Protein AF-A0A7R9BL51-F1 (afdb_monomer_lite)

Structure (mmCIF, N/CA/C/O backbone):
data_AF-A0A7R9BL51-F1
#
_entry.id   AF-A0A7R9BL51-F1
#
loop_
_atom_site.group_PDB
_atom_site.id
_atom_site.type_symbol
_atom_site.label_atom_id
_atom_site.label_alt_id
_atom_site.label_comp_id
_atom_site.label_asym_id
_atom_site.label_entity_id
_atom_site.label_seq_id
_atom_site.pdbx_PDB_ins_code
_atom_site.Cartn_x
_atom_site.Cartn_y
_atom_site.Cartn_z
_atom_site.occupancy
_atom_site.B_iso_or_equiv
_atom_site.auth_seq_id
_atom_site.auth_comp_id
_atom_site.auth_asym_id
_atom_site.auth_atom_id
_atom_site.pdbx_PDB_model_num
ATOM 1 N N . MET A 1 1 ? 1.374 -16.704 -29.853 1.00 54.03 1 MET A N 1
ATOM 2 C CA . MET A 1 1 ? 2.238 -15.841 -29.024 1.00 54.03 1 MET A CA 1
ATOM 3 C C . MET A 1 1 ? 1.571 -15.355 -27.728 1.00 54.03 1 MET A C 1
ATOM 5 O O . MET A 1 1 ? 2.015 -14.365 -27.181 1.00 54.03 1 MET A O 1
ATOM 9 N N . GLN A 1 2 ? 0.535 -16.023 -27.194 1.00 54.94 2 GLN A N 1
ATOM 10 C CA . GLN A 1 2 ? -0.021 -15.678 -25.865 1.00 54.94 2 GLN A CA 1
ATOM 11 C C . GLN A 1 2 ? 0.234 -16.795 -24.837 1.00 54.94 2 GLN A C 1
ATOM 13 O O . GLN A 1 2 ? 0.527 -16.525 -23.682 1.00 54.94 2 GLN A O 1
ATOM 18 N N . LYS A 1 3 ? 0.274 -18.050 -25.309 1.00 61.31 3 LYS A N 1
ATOM 19 C CA . LYS A 1 3 ? 0.640 -19.256 -24.543 1.00 61.31 3 LYS A CA 1
ATOM 20 C C . LYS A 1 3 ? 2.080 -19.296 -24.005 1.00 61.31 3 LYS A C 1
ATOM 22 O O . LYS A 1 3 ? 2.384 -20.120 -23.160 1.00 61.31 3 LYS A O 1
ATOM 27 N N . GLU A 1 4 ? 2.976 -18.464 -24.529 1.00 66.75 4 GLU A N 1
ATOM 28 C CA . GLU A 1 4 ? 4.378 -18.406 -24.082 1.00 66.75 4 GLU A CA 1
ATOM 29 C C . GLU A 1 4 ? 4.548 -17.430 -22.911 1.00 66.75 4 GLU A C 1
ATOM 31 O O . GLU A 1 4 ? 5.412 -17.631 -22.067 1.00 66.75 4 GLU A O 1
ATOM 36 N N . CYS A 1 5 ? 3.684 -16.413 -22.806 1.00 65.00 5 CYS A N 1
ATOM 37 C CA . CYS A 1 5 ? 3.738 -15.422 -21.733 1.00 65.00 5 CYS A CA 1
ATOM 38 C C . CYS A 1 5 ? 3.303 -15.987 -20.377 1.00 65.00 5 CYS A C 1
ATOM 40 O O . CYS A 1 5 ? 3.704 -15.447 -19.358 1.00 65.00 5 CYS A O 1
ATOM 42 N N . SER A 1 6 ? 2.532 -17.075 -20.337 1.00 66.00 6 SER A N 1
ATOM 43 C CA . SER A 1 6 ? 2.188 -17.741 -19.074 1.00 66.00 6 SER A CA 1
ATOM 44 C C . SER A 1 6 ? 3.370 -18.491 -18.452 1.00 66.00 6 SER A C 1
ATOM 46 O O . SER A 1 6 ? 3.322 -18.832 -17.281 1.00 66.00 6 SER A O 1
ATOM 48 N N . LEU A 1 7 ? 4.445 -18.754 -19.208 1.00 70.69 7 LEU A N 1
ATOM 49 C CA . LEU A 1 7 ? 5.624 -19.469 -18.696 1.00 70.69 7 LEU A CA 1
ATOM 50 C C . LEU A 1 7 ? 6.507 -18.612 -17.781 1.00 70.69 7 LEU A C 1
ATOM 52 O O . LEU A 1 7 ? 7.372 -19.156 -17.105 1.00 70.69 7 LEU A O 1
ATOM 56 N N . ILE A 1 8 ? 6.312 -17.292 -17.784 1.00 77.75 8 ILE A N 1
ATOM 57 C CA . ILE A 1 8 ? 7.063 -16.343 -16.947 1.00 77.75 8 ILE A CA 1
ATOM 58 C C . ILE A 1 8 ? 6.246 -15.854 -15.744 1.00 77.75 8 ILE A C 1
ATOM 60 O O . ILE A 1 8 ? 6.699 -14.991 -14.994 1.00 77.75 8 ILE A O 1
ATOM 64 N N . GLU A 1 9 ? 5.038 -16.386 -15.556 1.00 80.50 9 GLU A N 1
ATOM 65 C CA . GLU A 1 9 ? 4.278 -16.178 -14.328 1.00 80.50 9 GLU A CA 1
ATOM 66 C C . GLU A 1 9 ? 5.057 -16.773 -13.147 1.00 80.50 9 GLU A C 1
ATOM 68 O O . GLU A 1 9 ? 5.590 -17.879 -13.229 1.00 80.50 9 GLU A O 1
ATOM 73 N N . GLY A 1 10 ? 5.192 -16.009 -12.066 1.00 82.19 10 GLY A N 1
ATOM 74 C CA . GLY A 1 10 ? 6.020 -16.367 -10.917 1.00 82.19 10 GLY A CA 1
ATOM 75 C C . GLY A 1 10 ? 7.507 -16.019 -11.054 1.00 82.19 10 GLY A C 1
ATOM 76 O O . GLY A 1 10 ? 8.246 -16.180 -10.084 1.00 82.19 10 GLY A O 1
ATOM 77 N N . CYS A 1 11 ? 7.973 -15.509 -12.202 1.00 86.06 11 CYS A N 1
ATOM 78 C CA . CYS A 1 11 ? 9.347 -15.019 -12.319 1.00 86.06 11 CYS A CA 1
ATOM 79 C C . CYS A 1 11 ? 9.524 -13.676 -11.602 1.00 86.06 11 CYS A C 1
ATOM 81 O O . CYS A 1 11 ? 8.687 -12.776 -11.720 1.00 86.06 11 CYS A O 1
ATOM 83 N N . GLN A 1 12 ? 10.652 -13.537 -10.906 1.00 89.56 12 GLN A N 1
ATOM 84 C CA . GLN A 1 12 ? 11.099 -12.271 -10.338 1.00 89.56 12 GLN A CA 1
ATOM 85 C C . GLN A 1 12 ? 11.773 -11.417 -11.419 1.00 89.56 12 GLN A C 1
ATOM 87 O O . GLN A 1 12 ? 12.579 -11.923 -12.204 1.00 89.56 12 GLN A O 1
ATOM 92 N N . VAL A 1 13 ? 11.439 -10.131 -11.459 1.00 90.56 13 VAL A N 1
ATOM 93 C CA . VAL A 1 13 ? 11.996 -9.142 -12.386 1.00 90.56 13 VAL A CA 1
ATOM 94 C C . VAL A 1 13 ? 12.484 -7.915 -11.627 1.00 90.56 13 VAL A C 1
ATOM 96 O O . VAL A 1 13 ? 11.818 -7.467 -10.698 1.00 90.56 13 VAL A O 1
ATOM 99 N N . ASP A 1 14 ? 13.607 -7.351 -12.071 1.00 92.69 14 ASP A N 1
ATOM 100 C CA . ASP A 1 14 ? 14.180 -6.113 -11.537 1.00 92.69 14 ASP A CA 1
ATOM 101 C C . ASP A 1 14 ? 14.033 -4.995 -12.573 1.00 92.69 14 ASP A C 1
ATOM 103 O O . ASP A 1 14 ? 14.741 -4.970 -13.584 1.00 92.69 14 ASP A O 1
ATOM 107 N N . TRP A 1 15 ? 13.099 -4.074 -12.347 1.00 92.25 15 TRP A N 1
ATOM 108 C CA . TRP A 1 15 ? 12.769 -2.993 -13.278 1.00 92.25 15 TRP A CA 1
ATOM 109 C C . TRP A 1 15 ? 12.899 -1.620 -12.627 1.00 92.25 15 TRP A C 1
ATOM 111 O O . TRP A 1 15 ? 12.962 -1.470 -11.409 1.00 92.25 15 TRP A O 1
ATOM 121 N N . SER A 1 16 ? 12.950 -0.583 -13.458 1.00 92.62 16 SER A N 1
ATOM 122 C CA . SER A 1 16 ? 12.937 0.804 -13.009 1.00 92.62 16 SER A CA 1
ATOM 123 C C . SER A 1 16 ? 11.955 1.627 -13.827 1.00 92.62 16 SER A C 1
ATOM 125 O O . SER A 1 16 ? 11.726 1.354 -15.005 1.00 92.62 16 SER A O 1
ATOM 127 N N . GLY A 1 17 ? 11.339 2.625 -13.200 1.00 92.69 17 GLY A N 1
ATOM 128 C CA . GLY A 1 17 ? 10.335 3.455 -13.852 1.00 92.69 17 GLY A CA 1
ATOM 129 C C . GLY A 1 17 ? 9.856 4.623 -13.005 1.00 92.69 17 GLY A C 1
ATOM 130 O O . GLY A 1 17 ? 10.290 4.817 -11.872 1.00 92.69 17 GLY A O 1
ATOM 131 N N . GLU A 1 18 ? 8.966 5.415 -13.593 1.00 94.00 18 GLU A N 1
ATOM 132 C CA . GLU A 1 18 ? 8.379 6.609 -12.987 1.00 94.00 18 GLU A CA 1
ATOM 133 C C . GLU A 1 18 ? 7.017 6.282 -12.365 1.00 94.00 18 GLU A C 1
ATOM 135 O O . GLU A 1 18 ? 6.142 5.713 -13.025 1.00 94.00 18 GLU A O 1
ATOM 140 N N . ILE A 1 19 ? 6.802 6.673 -11.109 1.00 94.75 19 ILE A N 1
ATOM 141 C CA . ILE A 1 19 ? 5.511 6.524 -10.437 1.00 94.75 19 ILE A CA 1
ATOM 142 C C . ILE A 1 19 ? 4.497 7.484 -11.063 1.00 94.75 19 ILE A C 1
ATOM 144 O O . ILE A 1 19 ? 4.628 8.707 -10.996 1.00 94.75 19 ILE A O 1
ATOM 148 N N . VAL A 1 20 ? 3.431 6.923 -11.630 1.00 94.50 20 VAL A N 1
ATOM 149 C CA . VAL A 1 20 ? 2.287 7.677 -12.158 1.00 94.50 20 VAL A CA 1
ATOM 150 C C . VAL A 1 20 ? 1.271 7.945 -11.054 1.00 94.50 20 VAL A C 1
ATOM 152 O O . VAL A 1 20 ? 0.735 9.051 -10.970 1.00 94.50 20 VAL A O 1
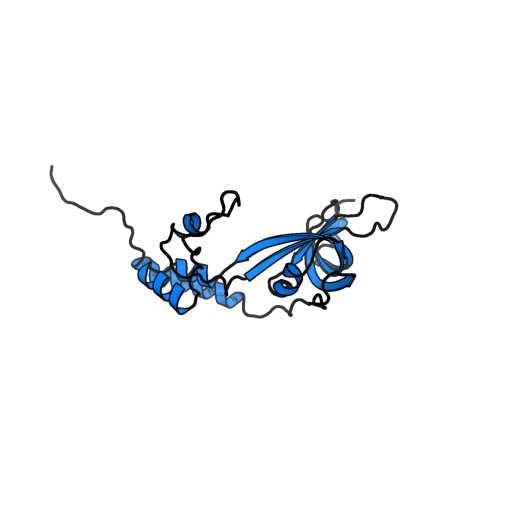ATOM 155 N N . GLN A 1 21 ? 0.998 6.932 -10.231 1.00 94.31 21 GLN A N 1
ATOM 156 C CA . GLN A 1 21 ? 0.011 6.984 -9.158 1.00 94.31 21 GLN A CA 1
ATOM 157 C C . GLN A 1 21 ? 0.309 5.915 -8.104 1.00 94.31 21 GLN A C 1
ATOM 159 O O . GLN A 1 21 ? 0.744 4.816 -8.442 1.00 94.31 21 GLN A O 1
ATOM 164 N N . VAL A 1 22 ? 0.016 6.237 -6.846 1.00 94.19 22 VAL A N 1
ATOM 165 C CA . VAL A 1 22 ? -0.049 5.290 -5.729 1.00 94.19 22 VAL A CA 1
ATOM 166 C C . VAL A 1 22 ? -1.483 5.300 -5.211 1.00 94.19 22 VAL A C 1
ATOM 168 O O . VAL A 1 22 ? -2.076 6.369 -5.064 1.00 94.19 22 VAL A O 1
ATOM 171 N N . SER A 1 23 ? -2.064 4.127 -4.988 1.00 93.69 23 SER A N 1
ATOM 172 C CA . SER A 1 23 ? -3.419 3.986 -4.448 1.00 93.69 23 SER A CA 1
ATOM 173 C C . SER A 1 23 ? -3.476 2.876 -3.412 1.00 93.69 23 SER A C 1
ATOM 175 O O . SER A 1 23 ? -2.797 1.864 -3.565 1.00 93.69 23 SER A O 1
ATOM 177 N N . VAL A 1 24 ? -4.324 3.041 -2.400 1.00 94.31 24 VAL A N 1
ATOM 178 C CA . VAL A 1 24 ? -4.694 1.955 -1.487 1.00 94.31 24 VAL A CA 1
ATOM 179 C C . VAL A 1 24 ? -5.651 1.027 -2.232 1.00 94.31 24 VAL A C 1
ATOM 181 O O . VAL A 1 24 ? -6.686 1.483 -2.719 1.00 94.31 24 VAL A O 1
ATOM 184 N N . SER A 1 25 ? -5.279 -0.243 -2.381 1.00 90.94 25 SER A N 1
ATOM 185 C CA . SER A 1 25 ? -6.112 -1.257 -3.033 1.00 90.94 25 SER A CA 1
ATOM 186 C C . SER A 1 25 ? -7.040 -1.948 -2.040 1.00 90.94 25 SER A C 1
ATOM 188 O O . SER A 1 25 ? -8.203 -2.181 -2.359 1.00 90.94 25 SER A O 1
ATOM 190 N N . GLU A 1 26 ? -6.544 -2.242 -0.839 1.00 90.44 26 GLU A N 1
ATOM 191 C CA . GLU A 1 26 ? -7.293 -2.929 0.211 1.00 90.44 26 GLU A CA 1
ATOM 192 C C . GLU A 1 26 ? -6.866 -2.420 1.590 1.00 90.44 26 GLU A C 1
ATOM 194 O O . GLU A 1 26 ? -5.707 -2.061 1.803 1.00 90.44 26 GLU A O 1
ATOM 199 N N . VAL A 1 27 ? -7.817 -2.383 2.523 1.00 90.62 27 VAL A N 1
ATOM 200 C CA . VAL A 1 27 ? -7.564 -2.141 3.945 1.00 90.62 27 VAL A CA 1
ATOM 201 C C . VAL A 1 27 ? -8.189 -3.296 4.709 1.00 90.62 27 VAL A C 1
ATOM 203 O O . VAL A 1 27 ? -9.407 -3.484 4.657 1.00 90.62 27 VAL A O 1
ATOM 206 N N . ASP A 1 28 ? -7.362 -4.069 5.402 1.00 90.25 28 ASP A N 1
ATOM 207 C CA . ASP A 1 28 ? -7.802 -5.163 6.256 1.00 90.25 28 ASP A CA 1
ATOM 208 C C . A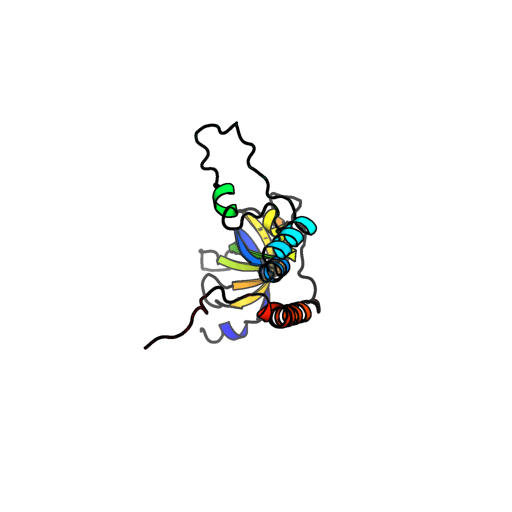SP A 1 28 ? -7.554 -4.834 7.726 1.00 90.25 28 ASP A C 1
ATOM 210 O O . ASP A 1 28 ? -6.513 -4.304 8.086 1.00 90.25 28 ASP A O 1
ATOM 214 N N . ASN A 1 29 ? -8.496 -5.178 8.599 1.00 89.25 29 ASN A N 1
ATOM 215 C CA . ASN A 1 29 ? -8.310 -5.050 10.039 1.00 89.25 29 ASN A CA 1
ATOM 216 C C . ASN A 1 29 ? -8.877 -6.294 10.728 1.00 89.25 29 ASN A C 1
ATOM 218 O O . ASN A 1 29 ? -10.082 -6.362 11.014 1.00 89.25 29 ASN A O 1
ATOM 222 N N . PRO A 1 30 ? -8.034 -7.309 10.979 1.00 87.81 30 PRO A N 1
ATOM 223 C CA . PRO A 1 30 ? -8.488 -8.572 11.544 1.00 87.81 30 PRO A CA 1
ATOM 224 C C . PRO A 1 30 ? -9.043 -8.400 12.963 1.00 87.81 30 PRO A C 1
ATOM 226 O O . PRO A 1 30 ? -9.993 -9.092 13.335 1.00 87.81 30 PRO A O 1
ATOM 229 N N . ILE A 1 31 ? -8.514 -7.447 13.742 1.00 88.81 31 ILE A N 1
ATOM 230 C CA . ILE A 1 31 ? -9.001 -7.158 15.097 1.00 88.81 31 ILE A CA 1
ATOM 231 C C . ILE A 1 31 ? -10.393 -6.542 15.026 1.00 88.81 31 ILE A C 1
ATOM 233 O O . ILE A 1 31 ? -11.303 -7.027 15.691 1.00 88.81 31 ILE A O 1
ATOM 237 N N . LYS A 1 32 ? -10.589 -5.537 14.171 1.00 87.62 32 LYS A N 1
ATOM 238 C CA . LYS A 1 32 ? -11.897 -4.926 13.916 1.00 87.62 32 LYS A CA 1
ATOM 239 C C . LYS A 1 32 ? -12.926 -5.988 13.524 1.00 87.62 32 LYS A C 1
ATOM 241 O O . LYS A 1 32 ? -13.965 -6.082 14.164 1.00 87.62 32 LYS A O 1
ATOM 246 N N . LYS A 1 33 ? -12.589 -6.859 12.562 1.00 88.06 33 LYS A N 1
ATOM 247 C CA . LYS A 1 33 ? -13.442 -7.979 12.123 1.00 88.06 33 LYS A CA 1
ATOM 248 C C . LYS A 1 33 ? -13.822 -8.924 13.272 1.00 88.06 33 LYS A C 1
ATOM 250 O O . LYS A 1 33 ? -14.950 -9.408 13.311 1.00 88.06 33 LYS A O 1
ATOM 255 N N . ALA A 1 34 ? -12.900 -9.205 14.195 1.00 88.44 34 ALA A N 1
ATOM 256 C CA . ALA A 1 34 ? -13.169 -10.050 15.357 1.00 88.44 34 ALA A CA 1
ATOM 257 C C . ALA A 1 34 ? -14.037 -9.342 16.411 1.00 88.44 34 ALA A C 1
ATOM 259 O O . ALA A 1 34 ? -14.978 -9.943 16.928 1.00 88.44 34 ALA A O 1
ATOM 260 N N . VAL A 1 35 ? -13.749 -8.070 16.709 1.00 86.50 35 VAL A N 1
ATOM 261 C CA . VAL A 1 35 ? -14.502 -7.258 17.678 1.00 86.50 35 VAL A CA 1
ATOM 262 C C . VAL A 1 35 ? -15.927 -7.000 17.187 1.00 86.50 35 VAL A C 1
ATOM 264 O O . VAL A 1 35 ? -16.862 -7.070 17.978 1.00 86.50 35 VAL A O 1
ATOM 267 N N . ASP A 1 36 ? -16.115 -6.796 15.883 1.00 85.44 36 ASP A N 1
ATOM 268 C CA . ASP A 1 36 ? -17.429 -6.623 15.250 1.00 85.44 36 ASP A CA 1
ATOM 269 C C . ASP A 1 36 ? -18.324 -7.867 15.329 1.00 85.44 36 ASP A C 1
ATOM 271 O O . ASP A 1 36 ? -19.536 -7.764 15.162 1.00 85.44 36 ASP A O 1
ATOM 275 N N . CYS A 1 37 ? -17.757 -9.041 15.617 1.00 87.69 37 CYS A N 1
ATOM 276 C CA . CYS A 1 37 ? -18.520 -10.269 15.833 1.00 87.69 37 CYS A CA 1
ATOM 277 C C . CY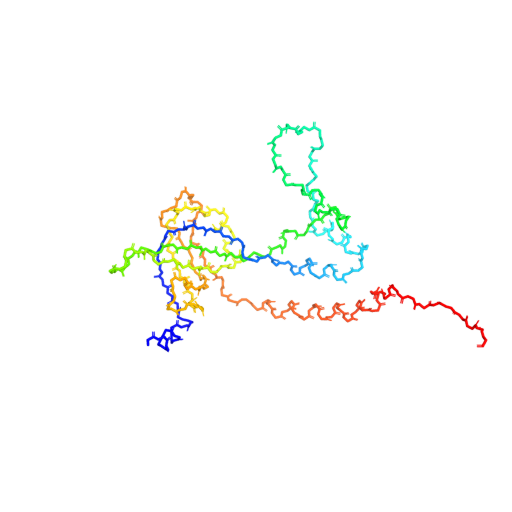S A 1 37 ? -19.077 -10.383 17.269 1.00 87.69 37 CYS A C 1
ATOM 279 O O . CYS A 1 37 ? -19.837 -11.308 17.562 1.00 87.69 37 CYS A O 1
ATOM 281 N N . LEU A 1 38 ? -18.671 -9.495 18.181 1.00 84.50 38 LEU A N 1
ATOM 282 C CA . LEU A 1 38 ? -19.086 -9.514 19.582 1.00 84.50 38 LEU A CA 1
ATOM 283 C C . LEU A 1 38 ? -20.377 -8.707 19.800 1.00 84.50 38 LEU A C 1
ATOM 285 O O . LEU A 1 38 ? -20.695 -7.813 19.015 1.00 84.50 38 LEU A O 1
ATOM 289 N N . PRO A 1 39 ? -21.105 -8.958 20.904 1.00 88.00 39 PRO A N 1
ATOM 290 C CA . PRO A 1 39 ? -22.232 -8.121 21.303 1.00 88.00 39 PRO A CA 1
ATOM 291 C C . PRO A 1 39 ? -21.824 -6.651 21.487 1.00 88.00 39 PRO A C 1
ATOM 293 O O . PRO A 1 39 ? -20.744 -6.368 22.007 1.00 88.00 39 PRO A O 1
ATOM 296 N N . GLU A 1 40 ? -22.714 -5.720 21.137 1.00 84.56 40 GLU A N 1
ATOM 297 C CA . GLU A 1 40 ? -22.428 -4.279 21.029 1.00 84.56 40 GLU A CA 1
ATOM 298 C C . GLU A 1 40 ? -21.756 -3.672 22.272 1.00 84.56 40 GLU A C 1
ATOM 300 O O . GLU A 1 40 ? -20.764 -2.957 22.152 1.00 84.56 40 GLU A O 1
ATOM 305 N N . ALA A 1 41 ? -22.229 -4.001 23.477 1.00 85.06 41 ALA A N 1
ATOM 306 C CA . ALA A 1 41 ? -21.647 -3.479 24.716 1.00 85.06 41 ALA A CA 1
ATOM 307 C C . ALA A 1 41 ? -20.183 -3.913 24.911 1.00 85.06 41 ALA A C 1
ATOM 309 O O . ALA A 1 41 ? -19.342 -3.114 25.326 1.00 85.06 41 ALA A O 1
ATOM 310 N N . LEU A 1 42 ? -19.870 -5.173 24.588 1.00 86.25 42 LEU A N 1
ATOM 311 C CA . LEU A 1 42 ? -18.512 -5.702 24.676 1.00 86.25 42 LEU A CA 1
ATOM 312 C C . LEU A 1 42 ? -17.641 -5.156 23.542 1.00 86.25 42 LEU A C 1
ATOM 314 O O . LEU A 1 42 ? -16.501 -4.770 23.787 1.00 86.25 42 LEU A O 1
ATOM 318 N N . ALA A 1 43 ? -18.185 -5.078 22.327 1.00 87.12 43 ALA A N 1
ATOM 319 C CA . ALA A 1 43 ? -17.498 -4.493 21.187 1.00 87.12 43 ALA A CA 1
ATOM 320 C C . ALA A 1 43 ? -17.094 -3.042 21.487 1.00 87.12 43 ALA A C 1
ATOM 322 O O . ALA A 1 43 ? -15.914 -2.716 21.418 1.00 87.12 43 ALA A O 1
ATOM 323 N N . ASN A 1 44 ? -18.032 -2.193 21.916 1.00 87.25 44 ASN A N 1
ATOM 324 C CA . ASN A 1 44 ? -17.779 -0.781 22.223 1.00 87.25 44 ASN A CA 1
ATOM 325 C C . ASN A 1 44 ? -16.738 -0.604 23.335 1.00 87.25 44 ASN A C 1
ATOM 327 O O . ASN A 1 44 ? -15.856 0.250 23.221 1.00 87.25 44 ASN A O 1
ATOM 331 N N . PHE A 1 45 ? -16.788 -1.446 24.374 1.00 89.75 45 PHE A N 1
ATOM 332 C CA . PHE A 1 45 ? -15.747 -1.472 25.399 1.00 89.75 45 PHE A CA 1
ATOM 333 C C . PHE A 1 45 ? -14.369 -1.774 24.794 1.00 89.75 45 PHE A C 1
ATOM 335 O O . PHE A 1 45 ? -13.419 -1.039 25.049 1.00 89.75 45 PHE A O 1
ATOM 342 N N . LEU A 1 46 ? -14.255 -2.809 23.955 1.00 90.44 46 LEU A N 1
ATOM 343 C CA . LEU A 1 46 ? -12.987 -3.206 23.335 1.00 90.44 46 LEU A CA 1
ATOM 344 C C . LEU A 1 46 ? -12.463 -2.171 22.333 1.00 90.44 46 LEU A C 1
ATOM 346 O O . LEU A 1 46 ? -11.258 -1.931 22.297 1.00 90.44 46 LEU A O 1
ATOM 350 N N . TYR A 1 47 ? -13.346 -1.515 21.575 1.00 89.31 47 TYR A N 1
ATOM 351 C CA . TYR A 1 47 ? -12.985 -0.399 20.698 1.00 89.31 47 TYR A CA 1
ATOM 352 C C . TYR A 1 47 ? -12.312 0.733 21.465 1.00 89.31 47 TYR A C 1
ATOM 354 O O . TYR A 1 47 ? -11.322 1.267 20.987 1.00 89.31 47 TYR A O 1
ATOM 362 N N . CYS A 1 48 ? -12.819 1.102 22.641 1.00 89.81 48 CYS A N 1
ATOM 363 C CA . CYS A 1 48 ? -12.211 2.168 23.438 1.00 89.81 48 CYS A CA 1
ATOM 364 C C . CYS A 1 48 ? -11.048 1.697 24.312 1.00 89.81 48 CYS A C 1
ATOM 366 O O . CYS A 1 48 ? -10.196 2.502 24.672 1.00 89.81 48 CYS A O 1
ATOM 368 N N . PHE A 1 49 ? -10.991 0.408 24.647 1.00 92.38 49 PHE A N 1
ATOM 369 C CA . PHE A 1 49 ? -9.876 -0.150 25.403 1.00 92.38 49 PHE A CA 1
ATOM 370 C C . PHE A 1 49 ? -8.611 -0.296 24.547 1.00 92.38 49 PHE A C 1
ATOM 372 O O . PHE A 1 49 ? -7.517 -0.005 25.023 1.00 92.38 49 PHE A O 1
ATOM 379 N N . TYR A 1 50 ? -8.757 -0.741 23.295 1.00 90.25 50 TYR A N 1
ATOM 380 C CA . TYR A 1 50 ? -7.635 -0.966 22.375 1.00 90.25 50 TYR A CA 1
ATOM 381 C C . TYR A 1 50 ? -7.470 0.127 21.315 1.00 90.25 50 TYR A C 1
ATOM 383 O O . TYR A 1 50 ? -6.391 0.274 20.751 1.00 90.25 50 TYR A O 1
ATOM 391 N N . GLY A 1 51 ? -8.530 0.867 21.004 1.00 89.12 51 GLY A N 1
ATOM 392 C CA . GLY A 1 51 ? -8.529 1.878 19.954 1.00 89.12 51 GLY A CA 1
ATOM 393 C C . GLY A 1 51 ? -8.237 3.288 20.446 1.00 89.12 51 GLY A C 1
ATOM 394 O O . GLY A 1 51 ? -7.844 3.522 21.586 1.00 89.12 51 GLY A O 1
ATOM 395 N N . GLN A 1 52 ? -8.440 4.239 19.542 1.00 86.75 52 GLN A N 1
ATOM 396 C CA . GLN A 1 52 ? -8.278 5.670 19.781 1.00 86.75 52 GLN A CA 1
ATOM 397 C C . GLN A 1 52 ? -9.619 6.385 19.639 1.00 86.75 52 GLN A C 1
ATOM 399 O O . GLN A 1 52 ? -10.475 5.911 18.887 1.00 86.75 52 GLN A O 1
ATOM 404 N N . PRO A 1 53 ? -9.839 7.510 20.341 1.00 84.75 53 PRO A N 1
ATOM 405 C CA . PRO A 1 53 ? -11.052 8.291 20.166 1.00 84.75 53 PRO A CA 1
ATOM 406 C C . PRO A 1 53 ? -11.139 8.803 18.727 1.00 84.75 53 PRO A C 1
ATOM 408 O O . PRO A 1 53 ? -10.156 9.282 18.163 1.00 84.75 53 PRO A O 1
ATOM 411 N N . ILE A 1 54 ? -12.327 8.710 18.137 1.00 79.31 54 ILE A N 1
ATOM 412 C CA . ILE A 1 54 ? -12.584 9.282 16.819 1.00 79.31 54 ILE A CA 1
ATOM 413 C C . ILE A 1 54 ? -12.424 10.804 16.936 1.00 79.31 54 ILE A C 1
ATOM 415 O O . ILE A 1 54 ? -13.042 11.403 17.822 1.00 79.31 54 ILE A O 1
ATOM 419 N N . PRO A 1 55 ? -11.600 11.446 16.086 1.00 73.00 55 PRO A N 1
ATOM 420 C CA . PRO A 1 55 ? -11.436 12.889 16.134 1.00 73.00 55 PRO A CA 1
ATOM 421 C C . PRO A 1 55 ? -12.780 13.554 15.837 1.00 73.00 55 PRO A C 1
ATOM 423 O O . PRO A 1 55 ? -13.327 13.415 14.744 1.00 73.00 55 PRO A O 1
ATOM 426 N N . GLN A 1 56 ? -13.319 14.265 16.824 1.00 66.81 56 GLN A N 1
ATOM 427 C CA . GLN A 1 56 ? -14.500 15.096 16.631 1.00 66.81 56 GLN A CA 1
ATOM 428 C C . GLN A 1 56 ? -14.080 16.351 15.870 1.00 66.81 56 GLN A C 1
ATOM 430 O O . GLN A 1 56 ? -13.032 16.939 16.165 1.00 66.81 56 GLN A O 1
ATOM 435 N N . ARG A 1 57 ? -14.879 16.770 14.883 1.00 58.97 57 ARG A N 1
ATOM 436 C CA . ARG A 1 57 ? -14.664 18.074 14.255 1.00 58.97 57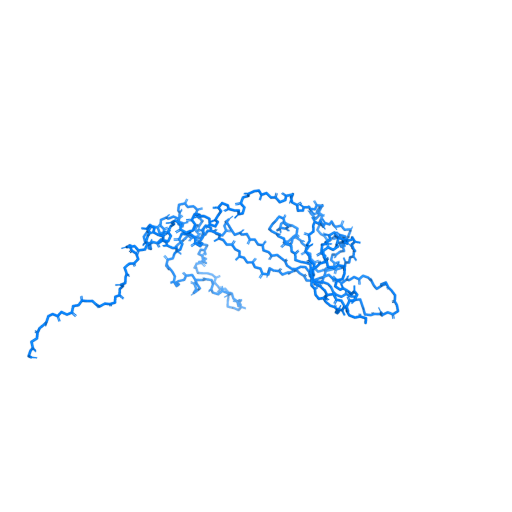 ARG A CA 1
ATOM 437 C C . ARG A 1 57 ? -14.810 19.124 15.369 1.00 58.97 57 ARG A C 1
ATOM 439 O O . ARG A 1 57 ? -15.777 19.055 16.127 1.00 58.97 57 ARG A O 1
ATOM 446 N N . PRO A 1 58 ? -13.881 20.083 15.520 1.00 53.06 58 PRO A N 1
ATOM 447 C CA . PRO A 1 58 ? -14.106 21.189 16.435 1.00 53.06 58 PRO A CA 1
ATOM 448 C C . PRO A 1 58 ? -15.337 21.959 15.949 1.00 53.06 58 PRO A C 1
ATOM 450 O O . PRO A 1 58 ? -15.310 22.596 14.894 1.00 53.06 58 PRO A O 1
ATOM 453 N N . GLY A 1 59 ? -16.431 21.851 16.702 1.00 57.38 59 GLY A N 1
ATOM 454 C CA . GLY A 1 59 ? -17.598 22.698 16.518 1.00 57.38 59 GLY A CA 1
ATOM 455 C C . GLY A 1 59 ? -17.193 24.167 16.646 1.00 57.38 59 GLY A C 1
ATOM 456 O O . GLY A 1 59 ? -16.430 24.523 17.542 1.00 57.38 59 GLY A O 1
ATOM 457 N N . ASP A 1 60 ? -17.718 24.982 15.729 1.00 50.00 60 ASP A N 1
ATOM 458 C CA . ASP A 1 60 ? -17.824 26.451 15.782 1.00 50.00 60 ASP A CA 1
ATOM 459 C C . ASP A 1 60 ? -16.875 27.329 14.944 1.00 50.00 60 ASP A C 1
ATOM 461 O O . ASP A 1 60 ? -16.962 28.551 15.056 1.00 50.00 60 ASP A O 1
ATOM 465 N N . GLN A 1 61 ? -16.063 26.804 14.015 1.00 50.59 61 GLN A N 1
ATOM 466 C CA . GLN A 1 61 ? -15.387 27.659 13.008 1.00 50.59 61 GLN A CA 1
ATOM 467 C C . GLN A 1 61 ? -15.287 27.012 11.620 1.00 50.59 61 GLN A C 1
ATOM 469 O O . GLN A 1 61 ? -14.197 26.743 11.124 1.00 50.59 61 GLN A O 1
ATOM 474 N N . LEU A 1 62 ? -16.421 26.788 10.954 1.00 53.12 62 LEU A N 1
ATOM 475 C CA . LEU A 1 62 ? -16.416 26.502 9.516 1.00 53.12 62 LEU A CA 1
ATOM 476 C C . LEU A 1 62 ? -16.546 27.814 8.730 1.00 53.12 62 LEU A C 1
ATOM 478 O O . LEU A 1 62 ? -17.575 28.489 8.772 1.00 53.12 62 LEU A O 1
ATOM 482 N N . LEU A 1 63 ? -15.480 28.169 8.009 1.00 53.00 63 LEU A N 1
ATOM 483 C CA . LEU A 1 63 ? -15.542 29.112 6.894 1.00 53.00 63 LEU A CA 1
ATOM 484 C C . LEU A 1 63 ? -16.446 28.507 5.801 1.00 53.00 63 LEU A C 1
ATOM 486 O O . LEU A 1 63 ? -16.314 27.322 5.494 1.00 53.00 63 LEU A O 1
ATOM 490 N N . PRO A 1 64 ? -17.369 29.280 5.202 1.00 44.03 64 PRO A N 1
ATOM 491 C CA . PRO A 1 64 ? -18.262 28.752 4.180 1.00 44.03 64 PRO A CA 1
ATOM 492 C C . PRO A 1 64 ? -17.475 28.507 2.885 1.00 44.03 64 PRO A C 1
ATOM 494 O O . PRO A 1 64 ? -17.005 29.461 2.266 1.00 44.03 64 PRO A O 1
ATOM 497 N N . GLY A 1 65 ? -17.352 27.244 2.462 1.00 52.34 65 GLY A N 1
ATOM 498 C CA . GLY A 1 65 ? -16.861 26.895 1.121 1.00 52.34 65 GLY A CA 1
ATOM 499 C C . GLY A 1 65 ? -15.790 25.809 1.021 1.00 52.34 65 GLY A C 1
ATOM 500 O O . GLY A 1 65 ? -15.240 25.636 -0.061 1.00 52.34 65 GLY A O 1
ATOM 501 N N . GLU A 1 66 ? -15.480 25.083 2.093 1.00 50.00 66 GLU A N 1
ATOM 502 C CA . GLU A 1 66 ? -14.645 23.885 1.990 1.00 50.00 66 GLU A CA 1
ATOM 503 C C . GLU A 1 66 ? -15.565 22.659 1.964 1.00 50.00 66 GLU A C 1
ATOM 505 O O . GLU A 1 66 ? -16.302 22.423 2.923 1.00 50.00 66 GLU A O 1
ATOM 510 N N . ASP A 1 67 ? -15.564 21.918 0.849 1.00 47.31 67 ASP A N 1
ATOM 511 C CA . ASP A 1 67 ? -16.283 20.649 0.671 1.00 47.31 67 ASP A CA 1
ATOM 512 C C . ASP A 1 67 ? -15.651 19.591 1.588 1.00 47.31 67 ASP A C 1
ATOM 514 O O . ASP A 1 67 ? -14.903 18.708 1.170 1.00 47.31 67 ASP A O 1
ATOM 518 N N . SER A 1 68 ? -15.878 19.750 2.886 1.00 45.03 68 SER A N 1
ATOM 519 C CA . SER A 1 68 ? -15.275 18.933 3.917 1.00 45.03 68 SER A CA 1
ATOM 520 C C . SER A 1 68 ? -16.100 17.657 4.018 1.00 45.03 68 SER A C 1
ATOM 522 O O . SER A 1 68 ? -17.297 17.699 4.307 1.00 45.03 68 SER A O 1
ATOM 524 N N . TRP A 1 69 ? -15.460 16.523 3.753 1.00 48.28 69 TRP A N 1
ATOM 525 C CA . TRP A 1 69 ? -16.039 15.199 3.933 1.00 48.28 69 TRP A CA 1
ATOM 526 C C . TRP A 1 69 ? -16.665 15.120 5.331 1.00 48.28 69 TRP A C 1
ATOM 528 O O . TRP A 1 69 ? -15.956 15.245 6.332 1.00 48.28 69 TRP A O 1
ATOM 538 N N . ASP A 1 70 ? -17.989 14.966 5.410 1.00 51.69 70 ASP A N 1
ATOM 539 C CA . ASP A 1 70 ? -18.703 14.800 6.678 1.00 51.69 70 ASP A CA 1
ATOM 540 C C . ASP A 1 70 ? -18.392 13.423 7.262 1.00 51.69 70 ASP A C 1
ATOM 542 O O . ASP A 1 70 ? -19.148 12.459 7.150 1.00 51.69 70 ASP A O 1
ATOM 546 N N . PHE A 1 71 ? -17.220 13.345 7.879 1.00 52.62 71 PHE A N 1
ATOM 547 C CA . PHE A 1 71 ? -16.744 12.189 8.617 1.00 52.62 71 PHE A CA 1
ATOM 548 C C . PHE A 1 71 ? -17.670 11.861 9.802 1.00 52.62 71 PHE A C 1
ATOM 550 O O . PHE A 1 71 ? -17.846 10.691 10.131 1.00 52.62 71 PHE A O 1
ATOM 557 N N . GLU A 1 72 ? -18.336 12.876 10.370 1.00 50.84 72 GLU A N 1
ATOM 558 C CA . GLU A 1 72 ? -19.366 12.727 11.411 1.00 50.84 72 GLU A CA 1
ATOM 559 C C . GLU A 1 72 ? -20.553 11.875 10.940 1.00 50.84 72 GLU A C 1
ATOM 561 O O . GLU A 1 72 ? -20.899 10.891 11.589 1.00 50.84 72 GLU A O 1
ATOM 566 N N . ASN A 1 73 ? -21.106 12.161 9.757 1.00 49.31 73 ASN A N 1
ATOM 567 C CA . ASN A 1 73 ? -22.295 11.463 9.250 1.00 49.31 73 ASN A CA 1
ATOM 568 C C . ASN A 1 73 ? -22.024 9.996 8.861 1.00 49.31 73 ASN A C 1
ATOM 570 O O . ASN A 1 73 ? -22.954 9.196 8.760 1.00 49.31 73 ASN A O 1
ATOM 574 N N . LEU A 1 74 ? -20.759 9.626 8.628 1.00 53.72 74 LEU A N 1
ATOM 575 C CA . LEU A 1 74 ? -20.367 8.251 8.298 1.00 53.72 74 LEU A CA 1
ATOM 576 C C . LEU A 1 74 ? -20.120 7.387 9.544 1.00 53.72 74 LEU A C 1
ATOM 578 O O . LEU A 1 74 ? -20.314 6.173 9.480 1.00 53.72 74 LEU A O 1
ATOM 582 N N . MET A 1 75 ? -19.718 7.989 10.668 1.00 51.06 75 MET A N 1
ATOM 583 C CA . MET A 1 75 ? -19.441 7.267 11.920 1.00 51.06 75 MET A CA 1
ATOM 584 C C . MET A 1 75 ? -20.673 7.106 12.826 1.00 51.06 75 MET A C 1
ATOM 586 O O . MET A 1 75 ? -20.698 6.207 13.672 1.00 51.06 75 MET A O 1
ATOM 590 N N . ASP A 1 76 ? -21.725 7.893 12.592 1.00 48.88 76 ASP A N 1
ATOM 591 C CA . ASP A 1 76 ? -22.991 7.836 13.336 1.00 48.88 76 ASP A CA 1
ATOM 592 C C . ASP A 1 76 ? -23.736 6.495 13.209 1.00 48.88 76 ASP A C 1
ATOM 594 O O . ASP A 1 76 ? -24.514 6.128 14.090 1.00 48.88 76 ASP A O 1
ATOM 598 N N . PHE A 1 77 ? -23.464 5.701 12.166 1.00 46.53 77 PHE A N 1
ATOM 599 C CA . PHE A 1 77 ? -24.151 4.421 11.941 1.00 46.53 77 PHE A CA 1
ATOM 600 C C . PHE A 1 77 ? -23.871 3.348 13.003 1.00 46.53 77 PHE A C 1
ATOM 602 O O . PHE A 1 77 ? -24.636 2.389 13.101 1.00 46.53 77 PHE A O 1
ATOM 609 N N . HIS A 1 78 ? -22.814 3.496 13.807 1.00 55.12 78 HIS A N 1
ATOM 610 C CA . HIS A 1 78 ? -22.480 2.535 14.863 1.00 55.12 78 HIS A CA 1
ATOM 611 C C . HIS A 1 78 ? -22.385 3.143 16.270 1.00 55.12 78 HIS A C 1
ATOM 613 O O . HIS A 1 78 ? -22.083 2.405 17.204 1.00 55.12 78 HIS A O 1
ATOM 619 N N . ASN A 1 79 ? -22.646 4.449 16.449 1.00 63.22 79 ASN A N 1
ATOM 620 C CA . ASN A 1 79 ? -22.538 5.154 17.741 1.00 63.22 79 ASN A CA 1
ATOM 621 C C . ASN A 1 79 ? -21.230 4.836 18.506 1.00 63.22 79 ASN A C 1
ATOM 623 O O . ASN A 1 79 ? -21.200 4.721 19.735 1.00 63.22 79 ASN A O 1
ATOM 627 N N . ARG A 1 80 ? -20.131 4.623 17.773 1.00 69.50 80 ARG A N 1
ATOM 628 C CA . ARG A 1 80 ? -18.831 4.285 18.361 1.00 69.50 80 ARG A CA 1
ATOM 629 C C . ARG A 1 80 ? -18.024 5.550 18.535 1.00 69.50 80 ARG A C 1
ATOM 631 O O . ARG A 1 80 ? -17.859 6.312 17.595 1.00 69.50 80 ARG A O 1
ATOM 638 N N . GLN A 1 81 ? -17.481 5.742 19.732 1.00 75.44 81 GLN A N 1
ATOM 639 C CA . GLN A 1 81 ? -16.629 6.895 20.037 1.00 75.44 81 GLN A CA 1
ATOM 640 C C . GLN A 1 81 ? -15.142 6.627 19.791 1.00 75.44 81 GLN A C 1
ATOM 642 O O . GLN A 1 81 ? -14.345 7.562 19.818 1.00 75.44 81 GLN A O 1
ATOM 647 N N . CYS A 1 82 ? -14.765 5.369 19.550 1.00 85.31 82 CYS A N 1
ATOM 648 C CA . CYS A 1 82 ? -13.380 4.948 19.373 1.00 85.31 82 CYS A CA 1
ATOM 649 C C . CYS A 1 82 ? -13.225 4.064 18.126 1.00 85.31 82 CYS A C 1
ATOM 651 O O . CYS A 1 82 ? -14.135 3.308 17.781 1.00 85.31 82 CYS A O 1
ATOM 653 N N . HIS A 1 83 ? -12.072 4.138 17.462 1.00 87.75 83 HIS A N 1
ATOM 654 C CA . HIS A 1 83 ? -11.732 3.383 16.257 1.00 87.75 83 HIS A CA 1
ATOM 655 C C . HIS A 1 83 ? -10.451 2.557 16.446 1.00 87.75 83 HIS A C 1
ATOM 657 O O . HIS A 1 83 ? -9.589 2.892 17.251 1.00 87.75 83 HIS A O 1
ATOM 663 N N . LEU A 1 84 ? -10.318 1.476 15.676 1.00 89.06 84 LEU A N 1
ATOM 664 C CA . LEU A 1 84 ? -9.198 0.524 15.753 1.00 89.06 84 LEU A CA 1
ATOM 665 C C . LEU A 1 84 ? -8.219 0.663 14.575 1.00 89.06 84 LEU A C 1
ATOM 667 O O . LEU A 1 84 ? -7.524 -0.295 14.251 1.00 89.06 84 LEU A O 1
ATOM 671 N N . ASN A 1 85 ? -8.167 1.830 13.926 1.00 89.44 85 ASN A N 1
ATOM 672 C CA . ASN A 1 85 ? -7.401 2.009 12.679 1.00 89.44 85 ASN A CA 1
ATOM 673 C C . ASN A 1 85 ? -5.888 1.819 12.855 1.00 89.44 85 ASN A C 1
ATOM 675 O O . ASN A 1 85 ? -5.192 1.557 11.884 1.00 89.44 85 ASN A O 1
ATOM 679 N N . GLU A 1 86 ? -5.373 1.906 14.085 1.00 87.06 86 GLU A N 1
ATOM 680 C CA . GLU A 1 86 ? -3.967 1.592 14.388 1.00 87.06 86 GLU A CA 1
ATOM 681 C C . GLU A 1 86 ? -3.605 0.132 14.049 1.00 87.06 86 GLU A C 1
ATOM 683 O O . GLU A 1 86 ? -2.441 -0.212 13.879 1.00 87.06 86 GLU A O 1
ATOM 688 N N . TYR A 1 87 ? -4.616 -0.731 13.927 1.00 88.38 87 TYR A N 1
ATOM 689 C CA . TYR A 1 87 ? -4.480 -2.133 13.544 1.00 88.38 87 TYR A CA 1
ATOM 690 C C . TYR A 1 87 ? -4.840 -2.397 12.074 1.00 88.38 87 TYR A C 1
ATOM 692 O O . TYR A 1 87 ? -4.993 -3.556 11.685 1.00 88.38 87 TYR A O 1
ATOM 700 N N . ASP A 1 88 ? -5.017 -1.347 11.268 1.00 90.00 88 ASP A N 1
ATOM 701 C CA . ASP A 1 88 ? -5.258 -1.483 9.834 1.00 90.00 88 ASP A CA 1
ATOM 702 C C . ASP A 1 88 ? -3.975 -1.949 9.126 1.00 90.00 88 ASP A C 1
ATOM 704 O O . ASP A 1 88 ? -2.902 -1.358 9.256 1.00 90.00 88 ASP A O 1
ATOM 708 N N . SER A 1 89 ? -4.112 -3.007 8.337 1.00 91.62 89 SER A N 1
ATOM 709 C CA . SER A 1 89 ? -3.125 -3.507 7.392 1.00 91.62 89 SER A CA 1
ATOM 710 C C . SER A 1 89 ? -3.511 -3.047 5.989 1.00 91.62 89 SER A C 1
ATOM 712 O O . SER A 1 89 ? -4.615 -3.319 5.512 1.00 91.62 89 SER A O 1
ATOM 714 N N . TYR A 1 90 ? -2.612 -2.332 5.322 1.00 92.19 90 TYR A N 1
ATOM 715 C CA . TYR A 1 90 ? -2.861 -1.744 4.012 1.00 92.19 90 TYR A CA 1
ATOM 716 C C . TYR A 1 90 ? -2.232 -2.579 2.901 1.00 92.19 90 TYR A C 1
ATOM 718 O O . TYR A 1 90 ? -1.081 -2.992 2.994 1.00 92.19 90 TYR A O 1
ATOM 726 N N . SER A 1 91 ? -2.964 -2.748 1.806 1.00 94.06 91 SER A N 1
ATOM 727 C CA . SER A 1 91 ? -2.396 -3.150 0.521 1.00 94.06 91 SER A CA 1
ATOM 728 C C . SER A 1 91 ? -2.396 -1.958 -0.426 1.00 94.06 91 SER A C 1
ATOM 730 O O . SER A 1 91 ? -3.362 -1.191 -0.500 1.00 94.06 91 SER A O 1
ATOM 732 N N . PHE A 1 92 ? -1.306 -1.797 -1.164 1.00 95.62 92 PHE A N 1
ATOM 733 C CA . PHE A 1 92 ? -1.094 -0.690 -2.085 1.00 95.62 92 PHE A CA 1
ATOM 734 C C . PHE A 1 92 ? -0.952 -1.191 -3.516 1.00 95.62 92 PHE A C 1
ATOM 736 O O . PHE A 1 92 ? -0.469 -2.289 -3.772 1.00 95.62 92 PHE A O 1
ATOM 743 N N . ALA A 1 93 ? -1.315 -0.339 -4.467 1.00 96.00 93 ALA A N 1
ATOM 744 C CA . ALA A 1 93 ? -1.059 -0.534 -5.882 1.00 96.00 93 ALA A CA 1
ATOM 745 C C . ALA A 1 93 ? -0.294 0.675 -6.432 1.00 96.00 93 ALA A C 1
ATOM 747 O O . ALA A 1 93 ? -0.805 1.799 -6.469 1.00 96.00 93 ALA A O 1
ATOM 748 N N . PHE A 1 94 ? 0.936 0.437 -6.881 1.00 95.56 94 PHE A N 1
ATOM 749 C CA . PHE A 1 94 ? 1.757 1.419 -7.578 1.00 95.56 94 PHE A CA 1
ATOM 750 C C . PHE A 1 94 ? 1.549 1.277 -9.082 1.00 95.56 94 PHE A C 1
ATOM 752 O O . PHE A 1 94 ? 1.835 0.238 -9.672 1.00 95.56 94 PHE A O 1
ATOM 759 N N . SER A 1 95 ? 1.085 2.338 -9.729 1.00 94.81 95 SER A N 1
ATOM 760 C CA . SER A 1 95 ? 1.079 2.436 -11.186 1.00 94.81 95 SER A CA 1
ATOM 761 C C . SER A 1 95 ? 2.394 3.052 -11.644 1.00 94.81 95 SER A C 1
ATOM 763 O O . SER A 1 95 ? 2.608 4.252 -11.466 1.00 94.81 95 SER A O 1
ATOM 765 N N . VAL A 1 96 ? 3.268 2.249 -12.248 1.00 94.25 96 VAL A N 1
ATOM 766 C CA . VAL A 1 96 ? 4.599 2.674 -12.699 1.00 94.25 96 VAL A CA 1
ATOM 767 C C . VAL A 1 96 ? 4.651 2.692 -14.221 1.00 94.25 96 VAL A C 1
ATOM 769 O O . VAL A 1 96 ? 4.178 1.778 -14.893 1.00 94.25 96 VAL A O 1
ATOM 772 N N . LYS A 1 97 ? 5.218 3.752 -14.788 1.00 92.62 97 LYS A N 1
ATOM 773 C CA . LYS A 1 97 ? 5.513 3.857 -16.213 1.00 92.62 97 LYS A CA 1
ATOM 774 C C . LYS A 1 97 ? 6.975 3.497 -16.432 1.00 92.62 97 LYS A C 1
ATOM 776 O O . LYS A 1 97 ? 7.869 4.194 -15.957 1.00 92.62 97 LYS A O 1
ATOM 781 N N . LEU A 1 98 ? 7.216 2.416 -17.160 1.00 89.50 98 LEU A N 1
ATOM 782 C CA . LEU A 1 98 ? 8.567 2.000 -17.506 1.00 89.50 98 LEU A CA 1
ATOM 783 C C . LEU A 1 98 ? 9.126 2.887 -18.632 1.00 89.50 98 LEU A C 1
ATOM 785 O O . LEU A 1 98 ? 8.373 3.287 -19.532 1.00 89.50 98 LEU A O 1
ATOM 789 N N . PRO A 1 99 ? 10.437 3.185 -18.620 1.00 81.19 99 PRO A N 1
ATOM 790 C CA . PRO A 1 99 ? 11.095 3.810 -19.753 1.00 81.19 99 PRO A CA 1
ATOM 791 C C . PRO A 1 99 ? 11.006 2.863 -20.954 1.00 81.19 99 PRO A C 1
ATOM 793 O O . PRO A 1 99 ? 11.209 1.654 -20.831 1.00 81.19 99 PRO A O 1
ATOM 796 N N . SER A 1 100 ? 10.660 3.398 -22.123 1.00 70.62 100 SER A N 1
ATOM 797 C CA . SER A 1 100 ? 10.497 2.593 -23.335 1.00 70.62 100 SER A CA 1
ATOM 798 C C . SER A 1 100 ? 11.805 1.893 -23.712 1.00 70.62 100 SER A C 1
ATOM 800 O O . SER A 1 100 ? 12.751 2.529 -24.169 1.00 70.62 100 SER A O 1
ATOM 802 N N . ALA A 1 101 ? 11.841 0.568 -23.581 1.00 57.97 101 ALA A N 1
ATOM 803 C CA . ALA A 1 101 ? 12.882 -0.273 -24.156 1.00 57.97 101 ALA A CA 1
ATOM 804 C C . ALA A 1 101 ? 12.409 -0.799 -25.525 1.00 57.97 101 ALA A C 1
ATOM 806 O O . ALA A 1 101 ? 11.924 -1.921 -25.638 1.00 57.97 101 ALA A O 1
ATOM 807 N N . GLY A 1 102 ? 12.495 0.032 -26.574 1.00 57.69 102 GLY A N 1
ATOM 808 C CA . GLY A 1 102 ? 12.263 -0.391 -27.966 1.00 57.69 102 GLY A CA 1
ATOM 809 C C . GLY A 1 102 ? 11.282 0.462 -28.786 1.00 57.69 102 GLY A C 1
ATOM 810 O O . GLY A 1 102 ? 10.889 1.548 -28.379 1.00 57.69 102 GLY A O 1
ATOM 811 N N . TYR A 1 103 ? 10.908 -0.059 -29.966 1.00 44.41 103 TYR A N 1
ATOM 812 C CA . TYR A 1 103 ? 10.166 0.598 -31.069 1.00 44.41 103 TYR A CA 1
ATOM 813 C C . TYR A 1 103 ? 8.811 1.231 -30.682 1.00 44.41 103 TYR A C 1
ATOM 815 O O . TYR A 1 103 ? 8.281 2.074 -31.403 1.00 44.41 103 TYR A O 1
ATOM 823 N N . TRP A 1 104 ? 8.248 0.849 -29.536 1.00 51.22 104 TRP A N 1
ATOM 824 C CA . TRP A 1 104 ? 6.984 1.372 -29.033 1.00 51.22 104 TRP A CA 1
ATOM 825 C C . TRP A 1 104 ? 7.232 2.626 -28.181 1.00 51.22 104 TRP A C 1
ATOM 827 O O . TRP A 1 104 ? 7.612 2.561 -27.012 1.00 51.22 104 TRP A O 1
ATOM 837 N N . ASN A 1 105 ? 6.975 3.793 -28.777 1.00 53.22 105 ASN A N 1
ATOM 838 C CA . ASN A 1 105 ? 7.056 5.114 -28.130 1.00 53.22 105 ASN A CA 1
ATOM 839 C C . ASN A 1 105 ? 6.026 5.327 -26.999 1.00 53.22 105 ASN A C 1
ATOM 841 O O . ASN A 1 105 ? 5.991 6.378 -26.360 1.00 53.22 105 ASN A O 1
ATOM 845 N N . THR A 1 106 ? 5.162 4.346 -26.752 1.00 60.34 106 THR A N 1
ATOM 846 C CA . THR A 1 106 ? 4.222 4.318 -25.635 1.00 60.34 106 THR A CA 1
ATOM 847 C C . THR A 1 106 ? 4.850 3.509 -24.505 1.00 60.34 106 THR A C 1
ATOM 849 O O . THR A 1 106 ? 4.920 2.285 -24.593 1.00 60.34 106 THR A O 1
ATOM 852 N N . GLY A 1 107 ? 5.351 4.186 -23.468 1.00 69.25 107 GLY A N 1
ATOM 853 C CA . GLY A 1 107 ? 5.910 3.519 -22.286 1.00 69.25 107 GLY A CA 1
ATOM 854 C C . GLY A 1 107 ? 4.926 2.503 -21.700 1.00 69.25 107 GLY A C 1
ATOM 855 O O . GLY A 1 107 ? 3.727 2.778 -21.614 1.00 69.25 107 GLY A O 1
ATOM 856 N N . LEU A 1 108 ? 5.426 1.322 -21.330 1.00 85.19 108 LEU A N 1
ATOM 857 C CA . LEU A 1 108 ? 4.617 0.270 -20.717 1.00 85.19 108 LEU A CA 1
ATOM 858 C C . LEU A 1 108 ? 4.178 0.728 -19.323 1.00 85.19 108 LEU A C 1
ATOM 860 O O . LEU A 1 108 ? 5.008 1.137 -18.510 1.00 85.19 108 LEU A O 1
ATOM 864 N N . HIS A 1 109 ? 2.879 0.657 -19.056 1.00 89.56 109 HIS A N 1
ATOM 865 C CA . HIS A 1 109 ? 2.335 0.918 -17.731 1.00 89.56 109 HIS A CA 1
ATOM 866 C C . HIS A 1 109 ? 2.223 -0.402 -16.990 1.00 89.56 109 HIS A C 1
ATOM 868 O O . HIS A 1 109 ? 1.732 -1.374 -17.544 1.00 89.56 109 HIS A O 1
ATOM 874 N N . VAL A 1 110 ? 2.656 -0.449 -15.743 1.00 91.88 110 VAL A N 1
ATOM 875 C CA . VAL A 1 110 ? 2.601 -1.663 -14.938 1.00 91.88 110 VAL A CA 1
ATOM 876 C C . VAL A 1 110 ? 1.988 -1.365 -13.581 1.00 91.88 110 VAL A C 1
ATOM 878 O O . VAL A 1 110 ? 2.138 -0.257 -13.066 1.00 91.88 110 VAL A O 1
ATOM 881 N N . VAL A 1 111 ? 1.269 -2.338 -13.028 1.00 94.81 111 VAL A N 1
ATOM 882 C CA . VAL A 1 111 ? 0.659 -2.234 -11.701 1.00 94.81 111 VAL A CA 1
ATOM 883 C C . VAL A 1 111 ? 1.417 -3.152 -10.755 1.00 94.81 111 VAL A C 1
ATOM 885 O O . VAL A 1 111 ? 1.514 -4.352 -10.999 1.00 94.81 111 VAL A O 1
ATOM 888 N N . VAL A 1 112 ? 1.970 -2.577 -9.695 1.00 95.56 112 VAL A N 1
ATOM 889 C CA . VAL A 1 112 ? 2.775 -3.280 -8.700 1.00 95.56 112 VAL A CA 1
ATOM 890 C C . VAL A 1 112 ? 2.015 -3.276 -7.374 1.00 95.56 112 VAL A C 1
ATOM 892 O O . VAL A 1 112 ? 1.874 -2.230 -6.744 1.00 95.56 112 VAL A O 1
ATOM 895 N N . GLU A 1 113 ? 1.471 -4.428 -6.992 1.00 95.81 113 GLU A N 1
ATOM 896 C CA . GLU A 1 113 ? 0.791 -4.673 -5.717 1.00 95.81 113 GLU A CA 1
ATOM 897 C C . GLU A 1 113 ? 1.830 -4.798 -4.598 1.00 95.81 113 GLU A C 1
ATOM 899 O O . GLU A 1 113 ? 2.806 -5.524 -4.757 1.00 95.81 113 GLU A O 1
ATOM 904 N N . ALA A 1 114 ? 1.630 -4.121 -3.473 1.00 94.88 114 ALA A N 1
ATOM 905 C CA . ALA A 1 114 ? 2.550 -4.103 -2.339 1.00 94.88 114 ALA A CA 1
ATOM 906 C C . ALA A 1 114 ? 1.791 -4.283 -1.020 1.00 94.88 114 ALA A C 1
ATOM 908 O O . ALA A 1 114 ? 0.672 -3.784 -0.886 1.00 94.88 114 ALA A O 1
ATOM 909 N N . GLY A 1 115 ? 2.402 -4.975 -0.058 1.00 92.94 115 GLY A N 1
ATOM 910 C CA . GLY A 1 115 ? 1.837 -5.189 1.271 1.00 92.94 115 GLY A CA 1
ATOM 911 C C . GLY A 1 115 ? 2.042 -4.016 2.233 1.00 92.94 115 GLY A C 1
ATOM 912 O O . GLY A 1 115 ? 2.575 -2.955 1.881 1.00 92.94 115 GLY A O 1
ATOM 913 N N . ASN A 1 116 ? 1.617 -4.227 3.479 1.00 92.31 116 ASN A N 1
ATOM 914 C CA . ASN A 1 116 ? 1.616 -3.211 4.531 1.00 92.31 116 ASN A CA 1
ATOM 915 C C . ASN A 1 116 ? 3.030 -2.793 4.960 1.00 92.31 116 ASN A C 1
ATOM 917 O O . ASN A 1 116 ? 3.250 -1.664 5.386 1.00 92.31 116 ASN A O 1
ATOM 921 N N . GLU A 1 117 ? 4.021 -3.662 4.797 1.00 90.94 117 GLU A N 1
ATOM 922 C CA . GLU A 1 117 ? 5.435 -3.374 5.043 1.00 90.94 117 GLU A CA 1
ATOM 923 C C . GLU A 1 117 ? 5.965 -2.193 4.212 1.00 90.94 117 GLU A C 1
ATOM 925 O O . GLU A 1 117 ? 6.909 -1.514 4.617 1.00 90.94 117 GLU A O 1
ATOM 930 N N . PHE A 1 118 ? 5.319 -1.895 3.081 1.00 92.69 118 PHE A N 1
ATOM 931 C CA . PHE A 1 118 ? 5.655 -0.765 2.222 1.00 92.69 118 PHE A CA 1
ATOM 932 C C . PHE A 1 118 ? 4.884 0.517 2.563 1.00 92.69 118 PHE A C 1
ATOM 934 O O . PHE A 1 118 ? 5.061 1.517 1.871 1.00 92.69 118 PHE A O 1
ATOM 941 N N . GLN A 1 119 ? 4.067 0.541 3.622 1.00 91.75 119 GLN A N 1
ATOM 942 C CA . GLN A 1 119 ? 3.200 1.669 3.988 1.00 91.75 119 GLN A CA 1
ATOM 943 C C . GLN A 1 119 ? 3.950 3.004 4.075 1.00 91.75 119 GLN A C 1
ATOM 945 O O . GLN A 1 119 ? 3.564 3.984 3.435 1.00 91.75 119 GLN A O 1
ATOM 950 N N . THR A 1 120 ? 5.066 3.042 4.808 1.00 91.06 120 THR A N 1
ATOM 951 C CA . THR A 1 120 ? 5.885 4.257 4.937 1.00 91.06 120 THR A CA 1
ATOM 952 C C . THR A 1 120 ? 6.405 4.731 3.582 1.00 91.06 120 THR A C 1
ATOM 954 O O . THR A 1 120 ? 6.431 5.932 3.320 1.00 91.06 120 THR A O 1
ATOM 957 N N . PHE A 1 121 ? 6.790 3.810 2.696 1.00 92.44 121 PHE A N 1
ATOM 958 C CA . PHE A 1 121 ? 7.222 4.161 1.345 1.00 92.44 121 PHE A CA 1
ATOM 959 C C . PHE A 1 121 ? 6.043 4.681 0.512 1.00 92.44 121 PHE A C 1
ATOM 961 O O . PHE A 1 121 ? 6.144 5.742 -0.098 1.00 92.44 121 PHE A O 1
ATOM 968 N N . ALA A 1 122 ? 4.910 3.976 0.527 1.00 92.38 122 ALA A N 1
ATOM 969 C CA . ALA A 1 122 ? 3.716 4.301 -0.245 1.00 92.38 122 ALA A CA 1
ATOM 970 C C . ALA A 1 122 ? 3.153 5.690 0.091 1.00 92.38 122 ALA A C 1
ATOM 972 O O . ALA A 1 122 ? 2.826 6.444 -0.821 1.00 92.38 122 ALA A O 1
ATOM 973 N N . PHE A 1 123 ? 3.096 6.058 1.375 1.00 91.50 123 PHE A N 1
ATOM 974 C CA . PHE A 1 123 ? 2.596 7.368 1.806 1.00 91.50 123 PHE A CA 1
ATOM 975 C C . PHE A 1 123 ? 3.545 8.530 1.505 1.00 91.50 123 PHE A C 1
ATOM 977 O O . PHE A 1 123 ? 3.097 9.668 1.384 1.00 91.50 123 PHE A O 1
ATOM 984 N N . ASN A 1 124 ? 4.846 8.264 1.377 1.00 92.44 124 ASN A N 1
ATOM 985 C CA . ASN A 1 124 ? 5.838 9.293 1.064 1.00 92.44 124 ASN A CA 1
ATOM 986 C C . ASN A 1 124 ? 6.146 9.398 -0.437 1.00 92.44 124 ASN A C 1
ATOM 988 O O . ASN A 1 124 ? 6.713 10.404 -0.872 1.00 92.44 124 ASN A O 1
ATOM 992 N N . ALA A 1 125 ? 5.791 8.377 -1.220 1.00 91.94 125 ALA A N 1
ATOM 993 C CA . ALA A 1 125 ? 5.985 8.340 -2.659 1.00 91.94 125 ALA A CA 1
ATOM 994 C C . ALA A 1 125 ? 5.035 9.310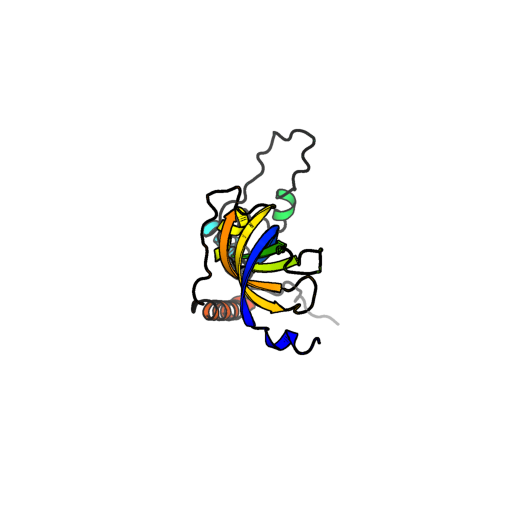 -3.367 1.00 91.94 125 ALA A C 1
ATOM 996 O O . ALA A 1 125 ? 3.850 9.417 -3.056 1.00 91.94 125 ALA A O 1
ATOM 997 N N . SER A 1 126 ? 5.560 10.022 -4.356 1.00 91.94 126 SER A N 1
ATOM 998 C CA . SER A 1 126 ? 4.827 11.027 -5.116 1.00 91.94 126 SER A CA 1
ATOM 999 C C . SER A 1 126 ? 4.861 10.736 -6.611 1.00 91.94 126 SER A C 1
ATOM 1001 O O . SER A 1 126 ? 5.765 10.092 -7.142 1.00 91.94 126 SER A O 1
ATOM 1003 N N . LYS A 1 127 ? 3.879 11.282 -7.336 1.00 93.94 127 LYS A N 1
ATOM 1004 C CA . LYS A 1 127 ? 3.889 11.253 -8.801 1.00 93.94 127 LYS A CA 1
ATOM 1005 C C . LYS A 1 127 ? 5.166 11.910 -9.346 1.00 93.94 127 LYS A C 1
ATOM 1007 O O . LYS A 1 127 ? 5.511 13.042 -8.970 1.00 93.94 127 LYS A O 1
ATOM 1012 N N . GLY A 1 128 ? 5.813 11.214 -10.275 1.00 92.06 128 GLY A N 1
ATOM 1013 C CA . GLY A 1 128 ? 7.063 11.616 -10.914 1.00 92.06 128 GLY A CA 1
ATOM 1014 C C . GLY A 1 128 ? 8.330 11.103 -10.229 1.00 92.06 128 GLY A C 1
ATOM 1015 O O . GLY A 1 128 ? 9.417 11.356 -10.741 1.00 92.06 128 GLY A O 1
ATOM 1016 N N . ASP A 1 129 ? 8.220 10.402 -9.098 1.00 93.50 129 ASP A N 1
ATOM 1017 C CA . ASP A 1 129 ? 9.379 9.771 -8.467 1.00 93.50 129 ASP A CA 1
ATOM 1018 C C . ASP A 1 129 ? 9.869 8.588 -9.316 1.00 93.50 129 ASP A C 1
ATOM 1020 O O . ASP A 1 129 ? 9.078 7.777 -9.804 1.00 93.50 129 ASP A O 1
ATOM 1024 N N . ILE A 1 130 ? 11.186 8.491 -9.496 1.00 93.25 130 ILE A N 1
ATOM 1025 C CA . ILE A 1 130 ? 11.838 7.416 -10.243 1.00 93.25 130 ILE A CA 1
ATOM 1026 C C . ILE A 1 130 ? 12.334 6.370 -9.254 1.00 93.25 130 ILE A C 1
ATOM 1028 O O . ILE A 1 130 ? 13.188 6.649 -8.403 1.00 93.25 130 ILE A O 1
ATOM 1032 N N . VAL A 1 131 ? 11.833 5.150 -9.407 1.00 94.69 131 VAL A N 1
ATOM 1033 C CA . VAL A 1 131 ? 12.091 4.028 -8.505 1.00 94.69 131 VAL A CA 1
ATOM 1034 C C . VAL A 1 131 ? 12.661 2.838 -9.266 1.00 94.69 131 VAL A C 1
ATOM 1036 O O . VAL A 1 131 ? 12.335 2.615 -10.432 1.00 94.69 131 VAL A O 1
ATOM 1039 N N . ALA A 1 132 ? 13.521 2.074 -8.600 1.00 94.12 132 ALA A N 1
ATOM 1040 C CA . ALA A 1 132 ? 13.868 0.713 -8.993 1.00 94.12 132 ALA A CA 1
ATOM 1041 C C . ALA A 1 132 ? 13.145 -0.249 -8.057 1.00 94.12 132 ALA A C 1
ATOM 1043 O O . ALA A 1 132 ? 13.051 0.013 -6.858 1.00 94.12 132 ALA A O 1
ATOM 1044 N N . PHE A 1 133 ? 12.636 -1.344 -8.596 1.00 94.75 133 PHE A N 1
ATOM 1045 C CA . PHE A 1 133 ? 11.898 -2.327 -7.828 1.00 94.75 133 PHE A CA 1
ATOM 1046 C C . PHE A 1 133 ? 12.141 -3.738 -8.351 1.00 94.75 133 PHE A C 1
ATOM 1048 O O . PHE A 1 133 ? 12.362 -3.947 -9.544 1.00 94.75 133 PHE A O 1
ATOM 1055 N N . SER A 1 134 ? 12.057 -4.688 -7.430 1.00 93.94 134 SER A N 1
ATOM 1056 C CA . SER A 1 134 ? 12.002 -6.117 -7.691 1.00 93.94 134 SER A CA 1
ATOM 1057 C C . SER A 1 134 ? 10.581 -6.598 -7.441 1.00 93.94 134 SER A C 1
ATOM 1059 O O . SER A 1 134 ? 9.987 -6.271 -6.409 1.00 93.94 134 SER A O 1
ATOM 1061 N N . ALA A 1 135 ? 10.012 -7.352 -8.376 1.00 93.06 135 ALA A N 1
ATOM 1062 C CA . ALA A 1 135 ? 8.644 -7.841 -8.270 1.00 93.06 135 ALA A CA 1
ATOM 1063 C C . ALA A 1 135 ? 8.463 -9.211 -8.927 1.00 93.06 135 ALA A C 1
ATOM 1065 O O . ALA A 1 135 ? 9.196 -9.581 -9.840 1.00 93.06 135 ALA A O 1
ATOM 1066 N N . ILE A 1 136 ? 7.456 -9.957 -8.479 1.00 91.81 136 ILE A N 1
ATOM 1067 C CA . ILE A 1 136 ? 7.053 -11.243 -9.049 1.00 91.81 136 ILE A CA 1
ATOM 1068 C C . ILE A 1 136 ? 5.869 -11.035 -9.986 1.00 91.81 136 ILE A C 1
ATOM 1070 O O . ILE A 1 136 ? 4.837 -10.485 -9.601 1.00 91.81 136 ILE A O 1
ATOM 1074 N N . LEU A 1 137 ? 6.000 -11.511 -11.220 1.00 90.00 137 LEU A N 1
ATOM 1075 C CA . LEU A 1 137 ? 4.936 -11.463 -12.217 1.00 90.00 137 LEU A CA 1
ATOM 1076 C C . LEU A 1 137 ? 3.757 -12.355 -11.805 1.00 90.00 137 LEU A C 1
ATOM 1078 O O . LEU A 1 137 ? 3.942 -13.548 -11.584 1.00 90.00 137 LEU A O 1
ATOM 1082 N N . LYS A 1 138 ? 2.546 -11.790 -11.736 1.00 88.38 138 LYS A N 1
ATOM 1083 C CA . LYS A 1 138 ? 1.349 -12.503 -11.264 1.00 88.38 138 LYS A CA 1
ATOM 1084 C C . LYS A 1 138 ? 0.325 -12.705 -12.370 1.00 88.38 138 LYS A C 1
ATOM 1086 O O . LYS A 1 138 ? -0.085 -13.820 -12.627 1.00 88.38 138 LYS A O 1
ATOM 1091 N N . SER A 1 139 ? -0.117 -11.641 -13.039 1.00 83.94 139 SER A N 1
ATOM 1092 C CA . SER A 1 139 ? -1.160 -11.768 -14.067 1.00 83.94 139 SER A CA 1
ATOM 1093 C C . SER A 1 139 ? -1.121 -10.634 -15.095 1.00 83.94 139 SER A C 1
ATOM 1095 O O . SER A 1 139 ? -0.329 -9.698 -14.997 1.00 83.94 139 SER A O 1
ATOM 1097 N N . GLY A 1 140 ? -1.949 -10.725 -16.142 1.00 79.44 140 GLY A N 1
ATOM 1098 C CA . GLY A 1 140 ? -2.004 -9.701 -17.195 1.00 79.44 140 GLY A CA 1
ATOM 1099 C C . GLY A 1 140 ? -0.784 -9.695 -18.125 1.00 79.44 140 GLY A C 1
ATOM 1100 O O . GLY A 1 140 ? -0.528 -8.704 -18.814 1.00 79.44 140 GLY A O 1
ATOM 1101 N N . LEU A 1 141 ? -0.031 -10.796 -18.159 1.00 77.81 141 LEU A N 1
ATOM 1102 C CA . LEU A 1 141 ? 1.132 -10.975 -19.026 1.00 77.81 141 LEU A CA 1
ATOM 1103 C C . LEU A 1 141 ? 0.714 -10.921 -20.504 1.00 77.81 141 LEU A C 1
ATOM 1105 O O . LEU A 1 141 ? -0.266 -11.542 -20.913 1.00 77.81 141 LEU A O 1
ATOM 1109 N N . GLY A 1 142 ? 1.443 -10.137 -21.304 1.00 71.25 142 GLY A N 1
ATOM 1110 C CA . GLY A 1 142 ? 1.102 -9.865 -22.708 1.00 71.25 142 GLY A CA 1
ATOM 1111 C C . GLY A 1 142 ? 0.082 -8.736 -22.920 1.00 71.25 142 GLY A C 1
ATOM 1112 O O . GLY A 1 142 ? -0.290 -8.467 -24.060 1.00 71.25 142 GLY A O 1
ATOM 1113 N N . THR A 1 143 ? -0.357 -8.056 -21.855 1.00 80.88 143 THR A N 1
ATOM 1114 C CA . THR A 1 143 ? -1.173 -6.833 -21.947 1.00 80.88 143 THR A CA 1
ATOM 1115 C C . THR A 1 143 ? -0.321 -5.573 -21.763 1.00 80.88 143 THR A C 1
ATOM 1117 O O . THR A 1 143 ? 0.850 -5.636 -21.396 1.00 80.88 143 THR A O 1
ATOM 1120 N N . MET A 1 144 ? -0.919 -4.400 -21.988 1.00 78.62 144 MET A N 1
ATOM 1121 C CA . MET A 1 144 ? -0.276 -3.100 -21.740 1.00 78.62 144 MET A CA 1
ATOM 1122 C C . MET A 1 144 ? -0.235 -2.702 -20.256 1.00 78.62 144 MET A C 1
ATOM 1124 O O . MET A 1 144 ? 0.269 -1.622 -19.956 1.00 78.62 144 MET A O 1
ATOM 1128 N N . LYS A 1 145 ? -0.817 -3.520 -19.363 1.00 85.19 145 LYS A N 1
ATOM 1129 C CA . LYS A 1 145 ? -0.930 -3.285 -17.916 1.00 85.19 145 LYS A CA 1
ATOM 1130 C C . LYS A 1 145 ? -0.812 -4.597 -17.124 1.00 85.19 145 LYS A C 1
ATOM 1132 O O . LYS A 1 145 ? -1.802 -5.039 -16.543 1.00 85.19 145 LYS A O 1
ATOM 1137 N N . PRO A 1 146 ? 0.360 -5.255 -17.126 1.00 89.62 146 PRO A N 1
ATOM 1138 C CA . PRO A 1 146 ? 0.578 -6.431 -16.295 1.00 89.62 146 PRO A CA 1
ATOM 1139 C C . PRO A 1 146 ? 0.544 -6.066 -14.806 1.00 89.62 146 PRO A C 1
ATOM 1141 O O . PRO A 1 146 ? 0.920 -4.953 -14.419 1.00 89.62 146 PRO A O 1
ATOM 1144 N N . VAL A 1 147 ? 0.108 -7.028 -13.994 1.00 92.38 147 VAL A N 1
ATOM 1145 C CA . VAL A 1 147 ? 0.045 -6.936 -12.534 1.00 92.38 147 VAL A CA 1
ATOM 1146 C C . VAL A 1 147 ? 1.135 -7.816 -11.935 1.00 92.38 147 VAL A C 1
ATOM 1148 O O . VAL A 1 147 ? 1.304 -8.979 -12.319 1.00 92.38 147 VAL A O 1
ATOM 1151 N N . MET A 1 148 ? 1.872 -7.261 -10.984 1.00 93.31 148 MET A N 1
ATOM 1152 C CA . MET A 1 148 ? 2.971 -7.934 -10.301 1.00 93.31 148 MET A CA 1
ATOM 1153 C C . MET A 1 148 ? 2.960 -7.627 -8.808 1.00 93.31 148 MET A C 1
ATOM 1155 O O . MET A 1 148 ? 2.393 -6.623 -8.395 1.00 93.31 148 MET A O 1
ATOM 1159 N N . THR A 1 149 ? 3.594 -8.480 -8.015 1.00 94.81 149 THR A N 1
ATOM 1160 C CA . THR A 1 149 ? 3.691 -8.340 -6.558 1.00 94.81 149 THR A CA 1
ATOM 1161 C C . THR A 1 149 ? 5.084 -7.858 -6.177 1.00 94.81 149 THR A C 1
ATOM 1163 O O . THR A 1 149 ? 6.076 -8.465 -6.576 1.00 94.81 149 THR A O 1
ATOM 1166 N N . LEU A 1 150 ? 5.162 -6.761 -5.433 1.00 95.25 150 LEU A N 1
ATOM 1167 C CA . LEU A 1 150 ? 6.396 -6.120 -5.005 1.00 95.25 150 LEU A CA 1
ATOM 1168 C C . LEU A 1 150 ? 7.161 -7.005 -4.023 1.00 95.25 150 LEU A C 1
ATOM 1170 O O . LEU A 1 150 ? 6.567 -7.564 -3.114 1.00 95.25 150 LEU A O 1
ATOM 1174 N N . ARG A 1 151 ? 8.480 -7.088 -4.191 1.00 94.88 151 ARG A N 1
ATOM 1175 C CA . ARG A 1 151 ? 9.403 -7.719 -3.236 1.00 94.88 151 ARG A CA 1
ATOM 1176 C C . ARG A 1 151 ? 10.373 -6.722 -2.637 1.00 94.88 151 ARG A C 1
ATOM 1178 O O . ARG A 1 151 ? 10.687 -6.798 -1.457 1.00 94.88 151 ARG A O 1
ATOM 1185 N N . GLU A 1 152 ? 10.844 -5.782 -3.443 1.00 94.44 152 GLU A N 1
ATOM 1186 C CA . GLU A 1 152 ? 11.750 -4.732 -2.995 1.00 94.44 152 GLU A CA 1
ATOM 1187 C C . GLU A 1 152 ? 11.489 -3.464 -3.797 1.00 94.44 152 GLU A C 1
ATOM 1189 O O . GLU A 1 152 ? 11.240 -3.528 -5.000 1.00 94.44 152 GLU A O 1
ATOM 1194 N N . ILE A 1 153 ? 11.580 -2.304 -3.155 1.00 94.62 153 ILE A N 1
ATOM 1195 C CA . ILE A 1 153 ? 11.537 -1.007 -3.825 1.00 94.62 153 ILE A CA 1
ATOM 1196 C C . ILE A 1 153 ? 12.602 -0.080 -3.258 1.00 94.62 153 ILE A C 1
ATOM 1198 O O . ILE A 1 153 ? 12.867 -0.049 -2.057 1.00 94.62 153 ILE A O 1
ATOM 1202 N N . ARG A 1 154 ? 13.213 0.702 -4.144 1.00 93.25 154 ARG A N 1
ATOM 1203 C CA . ARG A 1 154 ? 14.196 1.717 -3.790 1.00 93.25 154 ARG A CA 1
ATOM 1204 C C . ARG A 1 154 ? 14.032 2.969 -4.630 1.00 93.25 154 ARG A C 1
ATOM 1206 O O . ARG A 1 154 ? 13.814 2.916 -5.842 1.00 93.25 154 ARG A O 1
ATOM 1213 N N . CYS A 1 155 ? 14.218 4.110 -3.986 1.00 93.44 155 CYS A N 1
ATOM 1214 C CA . CYS A 1 155 ? 14.271 5.383 -4.679 1.00 93.44 155 CYS A CA 1
ATOM 1215 C C . CYS A 1 155 ? 15.574 5.535 -5.486 1.00 93.44 155 CYS A C 1
ATOM 1217 O O . CYS A 1 155 ? 16.661 5.227 -4.993 1.00 93.44 155 CYS A O 1
ATOM 1219 N N . ILE A 1 156 ? 15.466 6.043 -6.719 1.00 91.25 156 ILE A N 1
ATOM 1220 C CA . ILE A 1 156 ? 16.608 6.522 -7.515 1.00 91.25 156 ILE A CA 1
ATOM 1221 C C . ILE A 1 156 ? 16.617 8.052 -7.520 1.00 91.25 156 ILE A C 1
ATOM 1223 O O . ILE A 1 156 ? 17.597 8.674 -7.116 1.00 91.25 156 ILE A O 1
ATOM 1227 N N . HIS A 1 157 ? 15.507 8.651 -7.958 1.00 91.75 157 HIS A N 1
ATOM 1228 C CA . HIS A 1 157 ? 15.305 10.096 -7.979 1.00 91.75 157 HIS A CA 1
ATOM 1229 C C . HIS A 1 157 ? 13.908 10.406 -7.462 1.00 91.75 157 HIS A C 1
ATOM 1231 O O . HIS A 1 157 ? 12.935 10.311 -8.206 1.00 91.75 157 HIS A O 1
ATOM 1237 N N . CYS A 1 158 ? 13.814 10.781 -6.191 1.00 91.12 158 CYS A N 1
ATOM 1238 C CA . CYS A 1 158 ? 12.550 11.147 -5.569 1.00 91.12 158 CYS A CA 1
ATOM 1239 C C . CYS A 1 158 ? 12.652 12.525 -4.942 1.00 91.12 158 CYS A C 1
ATOM 1241 O O . CYS A 1 158 ? 13.736 12.991 -4.583 1.00 91.12 158 CYS A O 1
ATOM 1243 N N . LYS A 1 159 ? 11.503 13.175 -4.795 1.00 89.44 159 LYS A N 1
ATOM 1244 C CA . LYS A 1 159 ? 11.417 14.488 -4.144 1.00 89.44 159 LYS A CA 1
ATOM 1245 C C . LYS A 1 159 ? 11.652 14.397 -2.638 1.00 89.44 159 LYS A C 1
ATOM 1247 O O . LYS A 1 159 ? 12.195 15.326 -2.046 1.00 89.44 159 LYS A O 1
ATOM 1252 N N . ASN A 1 160 ? 11.235 13.288 -2.029 1.00 88.62 160 ASN A N 1
ATOM 1253 C CA . ASN A 1 160 ? 11.339 13.065 -0.595 1.00 88.62 160 ASN A CA 1
ATOM 1254 C C . ASN A 1 160 ? 12.588 12.218 -0.262 1.00 88.62 160 ASN A C 1
ATOM 1256 O O . ASN A 1 160 ? 12.681 11.080 -0.728 1.00 88.62 160 ASN A O 1
ATOM 1260 N N . PRO A 1 161 ? 13.533 12.724 0.555 1.00 78.25 161 PRO A N 1
ATOM 1261 C CA . PRO A 1 161 ? 14.740 11.985 0.932 1.00 78.25 161 PRO A CA 1
ATOM 1262 C C . PRO A 1 161 ? 14.477 10.811 1.891 1.00 78.25 161 PRO A C 1
ATOM 1264 O O . PRO A 1 161 ? 15.377 10.006 2.112 1.00 78.25 161 PRO A O 1
ATOM 1267 N N . LEU A 1 162 ? 13.272 10.700 2.465 1.00 78.88 162 LEU A N 1
ATOM 1268 C CA . LEU A 1 162 ? 12.890 9.606 3.367 1.00 78.88 162 LEU A CA 1
ATOM 1269 C C . LEU A 1 162 ? 12.630 8.278 2.639 1.00 78.88 162 LEU A C 1
ATOM 1271 O O . LEU A 1 162 ? 12.479 7.244 3.286 1.00 78.88 162 LEU A O 1
ATOM 1275 N N . LEU A 1 163 ? 12.573 8.292 1.305 1.00 79.94 163 LEU A N 1
ATOM 1276 C CA . LEU A 1 163 ? 12.345 7.100 0.495 1.00 79.94 163 LEU A CA 1
ATOM 1277 C C . LEU A 1 163 ? 13.636 6.278 0.393 1.00 79.94 163 LEU A C 1
ATOM 1279 O O . LEU A 1 163 ? 14.474 6.490 -0.484 1.00 79.94 163 LEU A O 1
ATOM 1283 N N . THR A 1 164 ? 13.797 5.339 1.321 1.00 80.69 164 THR A N 1
ATOM 1284 C CA . THR A 1 164 ? 14.915 4.391 1.383 1.00 80.69 164 THR A CA 1
ATOM 1285 C C . THR A 1 164 ? 14.553 3.049 0.736 1.00 80.69 164 THR A C 1
ATOM 1287 O O . THR A 1 164 ? 13.510 2.907 0.098 1.00 80.69 164 THR A O 1
ATOM 1290 N N . ILE A 1 165 ? 15.461 2.075 0.832 1.00 82.81 165 ILE A N 1
ATOM 1291 C CA . ILE A 1 165 ? 15.218 0.704 0.376 1.00 82.81 165 ILE A CA 1
ATOM 1292 C C . ILE A 1 165 ? 14.260 0.034 1.361 1.00 82.81 165 ILE A C 1
ATOM 1294 O O . ILE A 1 165 ? 14.531 0.017 2.562 1.00 82.81 165 ILE A O 1
ATOM 1298 N N . VAL A 1 166 ? 13.179 -0.538 0.840 1.00 84.94 166 VAL A N 1
ATOM 1299 C CA . VAL A 1 166 ? 12.243 -1.371 1.596 1.00 84.94 166 VAL A CA 1
ATOM 1300 C C . VAL A 1 166 ? 12.152 -2.719 0.899 1.00 84.94 166 VAL A C 1
ATOM 1302 O O . VAL A 1 166 ? 12.031 -2.771 -0.324 1.00 84.94 166 VAL A O 1
ATOM 1305 N N . ALA A 1 167 ? 12.217 -3.795 1.674 1.00 83.56 167 ALA A N 1
ATOM 1306 C CA . ALA A 1 167 ? 12.086 -5.159 1.189 1.00 83.56 167 ALA A CA 1
ATOM 1307 C C . ALA A 1 167 ? 11.021 -5.889 2.003 1.00 83.56 167 ALA A C 1
ATOM 1309 O O . ALA A 1 167 ? 10.909 -5.679 3.214 1.00 83.56 167 ALA A O 1
ATOM 1310 N N . GLU A 1 168 ? 10.265 -6.748 1.331 1.00 78.38 168 GLU A N 1
ATOM 1311 C CA . GLU A 1 168 ? 9.295 -7.612 1.981 1.00 78.38 168 GLU A CA 1
ATOM 1312 C C . GLU A 1 168 ? 10.027 -8.595 2.906 1.00 78.38 168 GLU A C 1
ATOM 1314 O O . GLU A 1 168 ? 11.009 -9.226 2.488 1.00 78.38 168 GLU A O 1
ATOM 1319 N N . PRO A 1 169 ? 9.601 -8.731 4.173 1.00 72.12 169 PRO A N 1
ATOM 1320 C CA . PRO A 1 169 ? 10.185 -9.718 5.061 1.00 72.12 169 PRO A CA 1
ATOM 1321 C C . PRO A 1 169 ? 9.905 -11.134 4.531 1.00 72.12 169 PRO A C 1
ATOM 1323 O O . PRO A 1 169 ? 8.866 -11.376 3.916 1.00 72.12 169 PRO A O 1
ATOM 1326 N N . PRO A 1 170 ? 10.793 -12.113 4.779 1.00 64.06 170 PRO A N 1
ATOM 1327 C CA . PRO A 1 170 ? 10.484 -13.500 4.459 1.00 64.06 170 PRO A CA 1
ATOM 1328 C C . PRO A 1 170 ? 9.186 -13.916 5.165 1.00 64.06 170 PRO A C 1
ATOM 1330 O O . PRO A 1 170 ? 9.000 -13.614 6.3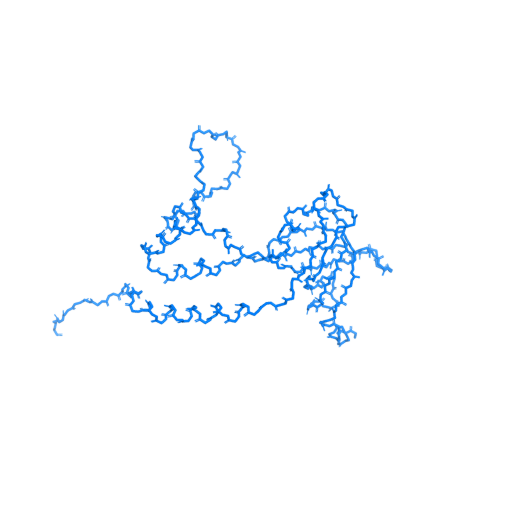45 1.00 64.06 170 PRO A O 1
ATOM 1333 N N . MET A 1 171 ? 8.306 -14.595 4.419 1.00 56.53 171 MET A N 1
ATOM 1334 C CA . MET A 1 171 ? 6.975 -15.029 4.858 1.00 56.53 171 MET A CA 1
ATOM 1335 C C . MET A 1 171 ? 7.015 -15.583 6.288 1.00 56.53 171 MET A C 1
ATOM 1337 O O . MET A 1 171 ? 7.738 -16.538 6.580 1.00 56.53 171 MET A O 1
ATOM 1341 N N . SER A 1 172 ? 6.255 -14.951 7.183 1.00 57.28 172 SER A N 1
ATOM 1342 C CA . SER A 1 172 ? 6.218 -15.301 8.602 1.00 57.28 172 SER A CA 1
ATOM 1343 C C . SER A 1 172 ? 5.027 -16.213 8.910 1.00 57.28 172 SER A C 1
ATOM 1345 O O . SER A 1 172 ? 3.953 -16.063 8.337 1.00 57.28 172 SER A O 1
ATOM 1347 N N . LEU A 1 173 ? 5.214 -17.146 9.843 1.00 53.69 173 LEU A N 1
ATOM 1348 C CA . LEU A 1 173 ? 4.293 -18.233 10.226 1.00 53.69 173 LEU A CA 1
ATOM 1349 C C . LEU A 1 173 ? 2.939 -17.781 10.838 1.00 53.69 173 LEU A C 1
ATOM 1351 O O . LEU A 1 173 ? 2.200 -18.606 11.370 1.00 53.69 173 LEU A O 1
ATOM 1355 N N . TYR A 1 174 ? 2.631 -16.482 10.835 1.00 57.62 174 TYR A N 1
ATOM 1356 C CA . TYR A 1 174 ? 1.533 -15.883 11.599 1.00 57.62 174 TYR A CA 1
ATOM 1357 C C . TYR A 1 174 ? 0.158 -15.971 10.911 1.00 57.62 174 TYR A C 1
ATOM 1359 O O . TYR A 1 174 ? -0.855 -16.042 11.612 1.00 57.62 174 TYR A O 1
ATOM 1367 N N . ASP A 1 175 ? 0.099 -16.042 9.577 1.00 55.25 175 ASP A N 1
ATOM 1368 C CA . ASP A 1 175 ? -1.171 -16.017 8.824 1.00 55.25 175 ASP A CA 1
ATOM 1369 C C . ASP A 1 175 ? -2.064 -17.247 9.079 1.00 55.25 175 ASP A C 1
ATOM 1371 O O . ASP A 1 175 ? -3.296 -17.156 9.063 1.00 55.25 175 ASP A O 1
ATOM 1375 N N . GLU A 1 176 ? -1.476 -18.400 9.414 1.00 54.12 176 GLU A N 1
ATOM 1376 C CA . GLU A 1 176 ? -2.240 -19.618 9.722 1.00 54.12 176 GLU A CA 1
ATOM 1377 C C . GLU A 1 176 ? -2.992 -19.528 11.063 1.00 54.12 176 GLU A C 1
ATOM 1379 O O . GLU A 1 176 ? -4.040 -20.155 11.238 1.00 54.12 176 GLU A O 1
ATOM 1384 N N . PHE A 1 177 ? -2.516 -18.715 12.012 1.00 58.62 177 PHE A N 1
ATOM 1385 C CA . PHE A 1 177 ? -3.086 -18.659 13.362 1.00 58.62 177 PHE A CA 1
ATOM 1386 C C . PHE A 1 177 ? -4.385 -17.838 13.423 1.00 58.62 177 PHE A C 1
ATOM 1388 O O . PHE A 1 177 ? -5.315 -18.164 14.168 1.00 58.62 177 PHE A O 1
ATOM 1395 N N . VAL A 1 178 ? -4.481 -16.791 12.599 1.00 59.12 178 VAL A N 1
ATOM 1396 C CA . VAL A 1 178 ? -5.598 -15.830 12.608 1.00 59.12 178 VAL A CA 1
ATOM 1397 C C . VAL A 1 178 ? -6.898 -16.469 12.107 1.00 59.12 178 VAL A C 1
ATOM 1399 O O . VAL A 1 178 ? -7.977 -16.224 12.655 1.00 59.12 178 VAL A O 1
ATOM 1402 N N . THR A 1 179 ? -6.801 -17.374 11.133 1.00 56.53 179 THR A N 1
ATOM 1403 C CA . THR A 1 179 ? -7.964 -18.082 10.576 1.00 56.53 179 THR A CA 1
ATOM 1404 C C . THR A 1 179 ? -8.606 -19.035 11.599 1.00 56.53 179 THR A C 1
ATOM 1406 O O . THR A 1 179 ? -9.829 -19.216 11.617 1.00 56.53 179 THR A O 1
ATOM 1409 N N . GLY A 1 180 ? -7.809 -19.600 12.515 1.00 60.47 180 GLY A N 1
ATOM 1410 C CA . GLY A 1 180 ? -8.288 -20.518 13.553 1.00 60.47 180 GLY A CA 1
ATOM 1411 C C . GLY A 1 180 ? -9.158 -19.841 14.617 1.00 60.47 180 GLY A C 1
ATOM 1412 O O . GLY A 1 180 ? -10.214 -20.360 14.983 1.00 60.47 180 GLY A O 1
ATOM 1413 N N . ILE A 1 181 ? -8.765 -18.652 15.080 1.00 68.69 181 ILE A N 1
ATOM 1414 C CA . ILE A 1 181 ? -9.451 -17.950 16.178 1.00 68.69 181 ILE A CA 1
ATOM 1415 C C . ILE A 1 181 ? -10.844 -17.456 15.755 1.00 68.69 181 ILE A C 1
ATOM 1417 O O . ILE A 1 181 ? -11.797 -17.571 16.529 1.00 68.69 181 ILE A O 1
ATOM 1421 N N . SER A 1 182 ? -11.005 -16.974 14.515 1.00 64.88 182 SER A N 1
ATOM 1422 C CA . SER A 1 182 ? -12.307 -16.505 14.003 1.00 64.88 182 SER A CA 1
ATOM 1423 C C . SER A 1 182 ? -13.381 -17.600 14.037 1.00 64.88 182 SER A C 1
ATOM 1425 O O . SER A 1 182 ? -14.535 -17.344 14.386 1.00 64.88 182 SER A O 1
ATOM 1427 N N . SER A 1 183 ? -12.997 -18.844 13.740 1.00 64.50 183 SER A N 1
ATOM 1428 C CA . SER A 1 183 ? -13.913 -19.991 13.761 1.00 64.50 183 SER A CA 1
ATOM 1429 C C . SER A 1 183 ? -14.380 -20.332 15.181 1.00 64.50 183 SER A C 1
ATOM 1431 O O . SER A 1 183 ? -15.552 -20.642 15.393 1.00 64.50 183 SER A O 1
ATOM 1433 N N . VAL A 1 184 ? -13.485 -20.216 16.167 1.00 75.31 184 VAL A N 1
ATOM 1434 C CA . VAL A 1 184 ? -13.793 -20.472 17.582 1.00 75.31 184 VAL A CA 1
ATOM 1435 C C . VAL A 1 184 ? -14.738 -19.408 18.143 1.00 75.31 184 VAL A C 1
ATOM 1437 O O . VAL A 1 184 ? -15.708 -19.748 18.818 1.00 75.31 184 VAL A O 1
ATOM 1440 N N . LEU A 1 185 ? -14.513 -18.132 17.822 1.00 69.56 185 LEU A N 1
ATOM 1441 C CA . LEU A 1 185 ? -15.380 -17.040 18.276 1.00 69.56 185 LEU A CA 1
ATOM 1442 C C . LEU A 1 185 ? -16.808 -17.177 17.731 1.00 69.56 185 LEU A C 1
ATOM 1444 O O . LEU A 1 185 ? -17.763 -17.037 18.492 1.00 69.56 185 LEU A O 1
ATOM 1448 N N . LYS A 1 186 ? -16.963 -17.541 16.451 1.00 66.25 186 LYS A N 1
ATOM 1449 C CA . LYS A 1 186 ? -18.283 -17.806 15.853 1.00 66.25 186 LYS A CA 1
ATOM 1450 C C . LYS A 1 186 ? -19.031 -18.928 16.571 1.00 66.25 186 LYS A C 1
ATOM 1452 O O . LYS A 1 186 ? -20.228 -18.807 16.795 1.00 66.25 186 LYS A O 1
ATOM 1457 N N . PHE A 1 187 ? -18.339 -19.996 16.960 1.00 74.75 187 PHE A N 1
ATOM 1458 C CA . PHE A 1 187 ? -18.953 -21.112 17.681 1.00 74.75 187 PHE A CA 1
ATOM 1459 C C . PHE A 1 187 ? -19.365 -20.737 19.114 1.00 74.75 187 PHE A C 1
ATOM 1461 O O . PHE A 1 187 ? -20.459 -21.085 19.549 1.00 74.75 187 PHE A O 1
ATOM 1468 N N . ILE A 1 188 ? -18.513 -20.008 19.843 1.00 76.38 188 ILE A N 1
ATOM 1469 C CA . ILE A 1 188 ? -18.762 -19.635 21.246 1.00 76.38 188 ILE A CA 1
ATOM 1470 C C . ILE A 1 188 ? -19.879 -18.591 21.368 1.00 76.38 188 ILE A C 1
ATOM 1472 O O . ILE A 1 188 ? -20.684 -18.668 22.296 1.00 76.38 188 ILE A O 1
ATOM 1476 N N . PHE A 1 189 ? -19.944 -17.625 20.446 1.00 67.25 189 PHE A N 1
ATOM 1477 C CA . PHE A 1 189 ? -20.893 -16.511 20.530 1.00 67.25 189 PHE A CA 1
ATOM 1478 C C . PHE A 1 189 ? -22.178 -16.693 19.712 1.00 67.25 189 PHE A C 1
ATOM 1480 O O . PHE A 1 189 ? -23.119 -15.933 19.929 1.00 67.25 189 PHE A O 1
ATOM 1487 N N . ALA A 1 190 ? -22.283 -17.727 18.868 1.00 66.25 190 ALA A N 1
ATOM 1488 C CA . ALA A 1 190 ? -23.533 -18.096 18.193 1.00 66.25 190 ALA A CA 1
ATOM 1489 C C . ALA A 1 190 ? -24.779 -18.127 19.113 1.00 66.25 190 ALA A C 1
ATOM 1491 O O . ALA A 1 190 ? -25.796 -17.572 18.715 1.00 66.25 190 ALA A O 1
ATOM 1492 N N . PRO A 1 191 ? -24.747 -18.689 20.343 1.00 66.38 191 PRO A N 1
ATOM 1493 C CA . PRO A 1 191 ? -25.921 -18.691 21.226 1.00 66.38 191 PRO A CA 1
ATOM 1494 C C . PRO A 1 191 ? -26.236 -17.337 21.894 1.00 66.38 191 PRO A C 1
ATOM 1496 O O . PRO A 1 191 ? -27.286 -17.211 22.519 1.00 66.38 191 PRO A O 1
ATOM 1499 N N . PHE A 1 192 ? -25.354 -16.334 21.794 1.00 60.38 192 PHE A N 1
ATOM 1500 C CA . PHE A 1 192 ? -25.555 -14.991 22.362 1.00 60.38 192 PHE A CA 1
ATOM 1501 C C . PHE A 1 192 ? -25.971 -13.950 21.314 1.00 60.38 192 PHE A C 1
ATOM 1503 O O . PHE A 1 192 ? -26.563 -12.931 21.673 1.00 60.38 192 PHE A O 1
ATOM 1510 N N . VAL A 1 193 ? -25.696 -14.202 20.029 1.00 59.50 193 VAL A N 1
ATOM 1511 C CA . VAL A 1 193 ? -26.258 -13.445 18.902 1.00 59.50 193 VAL A CA 1
ATOM 1512 C C . VAL A 1 193 ? -27.688 -13.942 18.706 1.00 59.50 193 VAL A C 1
ATOM 1514 O O . VAL A 1 193 ? -27.969 -14.800 17.878 1.00 59.50 193 VAL A O 1
ATOM 1517 N N . GLY A 1 194 ? -28.577 -13.478 19.581 1.00 45.38 194 GLY A N 1
ATOM 1518 C CA . GLY A 1 194 ? -29.982 -13.840 19.545 1.00 45.38 194 GLY A CA 1
ATOM 1519 C C . GLY A 1 194 ? -30.614 -13.443 18.216 1.00 45.38 194 GLY A C 1
ATOM 1520 O O . GLY A 1 194 ? -30.533 -12.283 17.808 1.00 45.38 194 GLY A O 1
ATOM 1521 N N . ASP A 1 195 ? -31.289 -14.402 17.586 1.00 43.75 195 ASP A N 1
ATOM 1522 C CA . ASP A 1 195 ? -32.362 -14.145 16.635 1.00 43.75 195 ASP A CA 1
ATOM 1523 C C . ASP A 1 195 ? -33.396 -13.228 17.309 1.00 43.75 195 ASP A C 1
ATOM 1525 O O . ASP A 1 195 ? -34.293 -13.662 18.036 1.00 43.75 195 ASP A O 1
ATOM 1529 N N . ALA A 1 196 ? -33.265 -11.923 17.093 1.00 43.19 196 ALA A N 1
ATOM 1530 C CA . ALA A 1 196 ? -34.336 -10.977 17.344 1.00 43.19 196 ALA A CA 1
ATOM 1531 C C . ALA A 1 196 ? -35.379 -11.157 16.230 1.00 43.19 196 ALA A C 1
ATOM 1533 O O . ALA A 1 196 ? -35.300 -10.514 15.187 1.00 43.19 196 ALA A O 1
ATOM 1534 N N . GLY A 1 197 ? -36.335 -12.074 16.419 1.00 38.69 197 GLY A N 1
ATOM 1535 C CA . GLY A 1 197 ? -37.317 -12.355 15.371 1.00 38.69 197 GLY A CA 1
ATOM 1536 C C . GLY A 1 197 ? -38.369 -13.416 15.680 1.00 38.69 197 GLY A C 1
ATOM 1537 O O . GLY A 1 197 ? -38.474 -14.400 14.962 1.00 38.69 197 GLY A O 1
ATOM 1538 N N . THR A 1 198 ? -39.199 -13.150 16.691 1.00 35.72 198 THR A N 1
ATOM 1539 C CA . THR A 1 198 ? -40.552 -13.707 16.914 1.00 35.72 198 THR A CA 1
ATOM 1540 C C . THR A 1 198 ? -40.689 -15.178 17.329 1.00 35.72 198 THR A C 1
ATOM 1542 O O . THR A 1 198 ? -40.854 -16.078 16.512 1.00 35.72 198 THR A O 1
ATOM 1545 N N . LEU A 1 199 ? -40.807 -15.382 18.643 1.00 40.28 199 LEU A N 1
ATOM 1546 C CA . LEU A 1 199 ? -41.661 -16.417 19.224 1.00 40.28 199 LEU A CA 1
ATOM 1547 C C . LEU A 1 199 ? -42.499 -15.780 20.341 1.00 40.28 199 LEU A C 1
ATOM 1549 O O . LEU A 1 199 ? -41.971 -15.279 21.329 1.00 40.28 199 LEU A O 1
ATOM 1553 N N . GLY A 1 200 ? -43.805 -15.773 20.106 1.00 35.09 200 GLY A N 1
ATOM 1554 C CA . GLY A 1 200 ? -44.898 -15.321 20.965 1.00 35.09 200 GLY A CA 1
ATOM 1555 C C . GLY A 1 200 ? -46.136 -15.261 20.064 1.00 35.09 200 GLY A C 1
ATOM 1556 O O . GLY A 1 200 ? -46.067 -14.670 18.994 1.00 35.09 200 GLY A O 1
ATOM 1557 N N . ASP A 1 201 ? -47.268 -15.885 20.345 1.00 38.56 201 ASP A N 1
ATOM 1558 C CA . ASP A 1 201 ? -47.777 -16.476 21.575 1.00 38.56 201 ASP A CA 1
ATOM 1559 C C . ASP A 1 201 ? -48.993 -17.362 21.204 1.00 38.56 201 ASP A C 1
ATOM 1561 O O . ASP A 1 201 ? -49.462 -17.365 20.065 1.00 38.56 201 ASP A O 1
ATOM 1565 N N . ASP A 1 202 ? -49.445 -18.129 22.183 1.00 43.66 202 ASP A N 1
ATOM 1566 C CA . ASP A 1 202 ? -50.407 -19.225 22.225 1.00 43.66 202 ASP A CA 1
ATOM 1567 C C . ASP A 1 202 ? -51.767 -19.128 21.484 1.00 43.66 202 ASP A C 1
ATOM 1569 O O . ASP A 1 202 ? -52.378 -18.079 21.317 1.00 43.66 202 ASP A O 1
ATOM 1573 N N . ARG A 1 203 ? -52.262 -20.337 21.144 1.00 41.59 203 ARG A N 1
ATOM 1574 C CA . ARG A 1 203 ? -53.656 -20.856 21.104 1.00 41.59 203 ARG A CA 1
ATOM 1575 C C . ARG A 1 203 ? -54.830 -19.868 20.915 1.00 41.59 203 ARG A C 1
ATOM 1577 O O . ARG A 1 203 ? -55.069 -19.022 21.762 1.00 41.59 203 ARG A O 1
ATOM 1584 N N . VAL A 1 204 ? -55.724 -20.186 19.963 1.00 38.44 204 VAL A N 1
ATOM 1585 C CA . VAL A 1 204 ? -57.158 -20.545 20.162 1.00 38.44 204 VAL A CA 1
ATOM 1586 C C . VAL A 1 204 ? -57.906 -20.551 18.809 1.00 38.44 204 VAL A C 1
ATOM 1588 O O . VAL A 1 204 ? -57.981 -19.527 18.137 1.00 38.44 204 VAL A O 1
ATOM 1591 N N . VAL A 1 205 ? -58.458 -21.734 18.493 1.00 38.38 205 VAL A N 1
ATOM 1592 C CA . VAL A 1 205 ? -59.650 -22.164 17.706 1.00 38.38 205 VAL A CA 1
ATOM 1593 C C . VAL A 1 205 ? -59.290 -23.332 16.795 1.00 38.38 205 VAL A C 1
ATOM 1595 O O . VAL A 1 205 ? -58.484 -23.145 15.861 1.00 38.38 205 VAL A O 1
#

Sequence (205 aa):
MQKECSLIEGCQVDWSGEIVQVSVSEVDNPIKKAVDCLPEALANFLYCFYGQPIPQRPGDQLLPGEDSWDFENLMDFHNRQCHLNEYDSYSFAFSVKLPSAGYWNTGLHVVVEAGNEFQTFAFNASKGDIVAFSAILKSGLGTMKPVMTLREIRCIHCKNPLLTIVAEPPMSLYDEFVTGISSVLKFIFAPFVGDAGTLGDDRVV

Foldseek 3Di:
DQVVLVVQFQPKDKAKFFWADKDWPDKDFLVLVLLVLDDLVSSLVVQPVQFAFDDDDPPDDDDPDDPDPPPVVVVVVNPHRTHNCVRIKTKMWTWGFGDDPDDDPRTQTEIEIETSQCVVVRVQADGGWMKIFMWGFHDPGPHSYGYTYTAWMATDGGPDPVGGITGDDPDDPCPVVSVVVSVVSCVVCVVVPDPPDDDDDDDDD

Organism: NCBI:txid399045

InterPro domains:
  IPR026209 Wolframin family [PR02060] (36-52)
  IPR026209 Wolframin family [PR02060] (82-98)
  IPR026209 Wolframin family [PR02060] (112-133)
  IPR026209 Wolframin family [PTHR13098] (2-193)
  IPR045400 Wolframin, cysteine-rich domain [PF20053] (2-85)
  IPR045461 Wolframin, OB-fold domain [PF19913] (87-193)

pLDDT: mean 76.63, std 17.82, range [35.09, 96.0]

Secondary structure (DSSP, 8-state):
--TTGGGGTT-EEEEEEEEEEEEEEEEE-HHHHHHTTS-HHHHHHHHHHHSEE-----TT---TT-----HHHHHGGGT-SEE-GGGPEEEEEEEEEPP--SS--SPPEEEEEE-GGGHHHHHH--TT-EEEEEEEEEE-TTSSS-EEEEEEEEEEE-S-TT---EEPPP--TTHHHHHHHHHHHHHHHTTTS---S--------

Radius of gyration: 23.92 Å; chains: 1; bounding box: 76×51×56 Å